Protein AF-0000000084934618 (afdb_homodimer)

InterPro domains:
  IPR001845 HTH ArsR-type DNA-binding domain [PF01022] (35-81)
  IPR001845 HTH ArsR-type DNA-binding domain [PR00778] (30-45)
  IPR001845 HTH ArsR-type DNA-binding domain [PR00778] (62-77)
  IPR001845 HTH ArsR-type DNA-binding domain [PR00778] (77-92)
  IPR001845 HTH ArsR-type DNA-binding domain [PS50987] (18-112)
  IPR001845 HTH ArsR-type DNA-binding domain [SM00418] (28-106)
  IPR011991 ArsR-like helix-turn-helix domain [cd00090] (32-95)
  IPR036388 Winged helix-like DNA-binding domain superfamily [G3DSA:1.10.10.10] (6-116)
  IPR036390 Winged helix DNA-binding domain superfamily [SSF46785] (18-100)
  IPR051011 Metal-responsive transcriptional regulator [PTHR43132] (3-112)

pLDDT: mean 88.51, std 19.75, range [28.39, 98.88]

Radius of gyration: 20.01 Å; Cα contacts (8 Å, |Δi|>4): 308; chains: 2; bounding box: 58×60×57 Å

Foldseek 3Di:
DPPPPVPPPPPPPPVDDDDPVRVVLVVVVVVLCVDPLLLQLLLVQLVHKAFLVVSCVVSVDDSVVSVVSVVVCVVSVQWDWDDDPVTIIIHGPDPVSSVVSVVVVVVVVCVVVVPDDDD/DPPPPVPPPPPVPPPDDDDPVRVVLVVVVVVLCVDPLLLQLLLVQLVHKAFLVVSCVVSVDDSVVSVVSVVVCVVSVQWDWDDDPVTIIIHGPDPVSSVVSVVVVVVVVCVVVVPDDDD

Structure (mmCIF, N/CA/C/O backbone):
data_AF-0000000084934618-model_v1
#
loop_
_entity.id
_entity.type
_entity.pdbx_description
1 polymer 'Transcriptional regulator, ArsR family'
#
loop_
_atom_site.group_PDB
_atom_site.id
_atom_site.type_symbol
_atom_site.label_atom_id
_atom_site.label_alt_id
_atom_site.l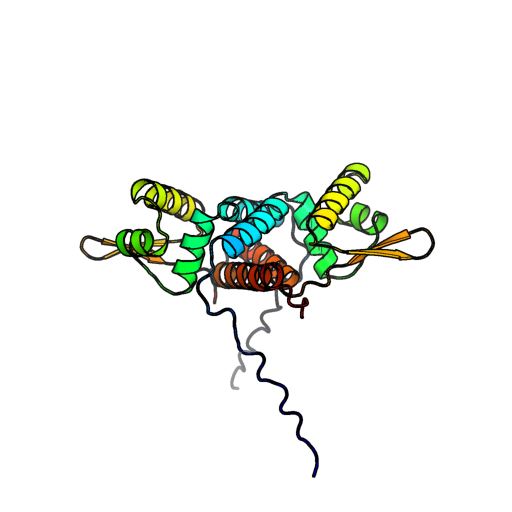abel_comp_id
_atom_site.label_asym_id
_atom_site.label_entity_id
_atom_site.label_seq_id
_atom_site.pdbx_PDB_ins_code
_atom_site.Cartn_x
_atom_site.Cartn_y
_atom_site.Cartn_z
_atom_site.occupancy
_atom_site.B_iso_or_equiv
_atom_site.auth_seq_id
_atom_site.auth_comp_id
_atom_site.auth_asym_id
_atom_site.auth_atom_id
_atom_site.pdbx_PDB_model_num
ATOM 1 N N . MET A 1 1 ? 26.5 27 -30.703 1 28.66 1 MET A N 1
ATOM 2 C CA . MET A 1 1 ? 26.578 25.562 -30.438 1 28.66 1 MET A CA 1
ATOM 3 C C . MET A 1 1 ? 25.734 25.188 -29.234 1 28.66 1 MET A C 1
ATOM 5 O O . MET A 1 1 ? 26.125 25.422 -28.094 1 28.66 1 MET A O 1
ATOM 9 N N . SER A 1 2 ? 24.406 25.391 -29.234 1 36.31 2 SER A N 1
ATOM 10 C CA . SER A 1 2 ? 23.391 25.328 -28.188 1 36.31 2 SER A CA 1
ATOM 11 C C . SER A 1 2 ? 23.266 23.922 -27.594 1 36.31 2 SER A C 1
ATOM 13 O O . SER A 1 2 ? 23.094 22.953 -28.344 1 36.31 2 SER A O 1
ATOM 15 N N . GLU A 1 3 ? 24.047 23.641 -26.578 1 32.81 3 GLU A N 1
ATOM 16 C CA . GLU A 1 3 ? 24.125 22.359 -25.906 1 32.81 3 GLU A CA 1
ATOM 17 C C . GLU A 1 3 ? 22.734 21.891 -25.453 1 32.81 3 GLU A C 1
ATOM 19 O O . GLU A 1 3 ? 22.062 22.578 -24.688 1 32.81 3 GLU A O 1
ATOM 24 N N . ARG A 1 4 ? 21.969 21.375 -26.406 1 29.56 4 ARG A N 1
ATOM 25 C CA . ARG A 1 4 ? 20.734 20.656 -26.125 1 29.56 4 ARG A CA 1
ATOM 26 C C . ARG A 1 4 ? 20.906 19.703 -24.953 1 29.56 4 ARG A C 1
ATOM 28 O O . ARG A 1 4 ? 21.656 18.719 -25.047 1 29.56 4 ARG A O 1
ATOM 35 N N . VAL A 1 5 ? 21.109 20.266 -23.781 1 34.34 5 VAL A N 1
ATOM 36 C CA . VAL A 1 5 ? 21.094 19.375 -22.625 1 34.34 5 VAL A CA 1
ATOM 37 C C . VAL A 1 5 ? 19.984 18.344 -22.766 1 34.34 5 VAL A C 1
ATOM 39 O O . VAL A 1 5 ? 18.812 18.688 -22.891 1 34.34 5 VAL A O 1
ATOM 42 N N . GLU A 1 6 ? 20.188 17.406 -23.656 1 31.58 6 GLU A N 1
ATOM 43 C CA . GLU A 1 6 ? 19.328 16.234 -23.75 1 31.58 6 GLU A CA 1
ATOM 44 C C . GLU A 1 6 ? 18.844 15.797 -22.375 1 31.58 6 GLU A C 1
ATOM 46 O O . GLU A 1 6 ? 19.656 15.578 -21.469 1 31.58 6 GLU A O 1
ATOM 51 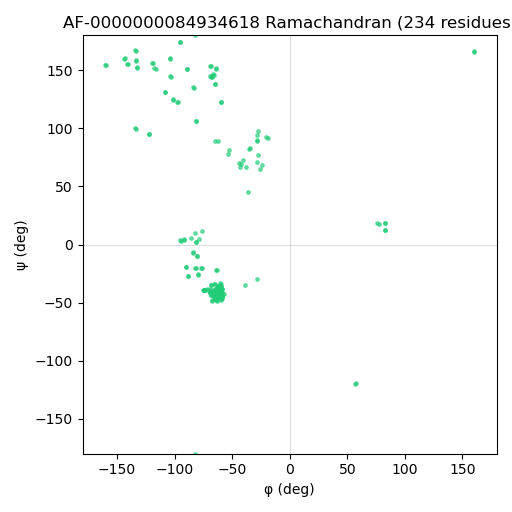N N . ALA A 1 7 ? 17.781 16.438 -21.828 1 30.19 7 ALA A N 1
ATOM 52 C CA . ALA A 1 7 ? 17.109 15.922 -20.641 1 30.19 7 ALA A CA 1
ATOM 53 C C . ALA A 1 7 ? 17.234 14.406 -20.562 1 30.19 7 ALA A C 1
ATOM 55 O O . ALA A 1 7 ? 16.922 13.688 -21.516 1 30.19 7 ALA A O 1
ATOM 56 N N . ALA A 1 8 ? 18.234 13.875 -19.938 1 33.78 8 ALA A N 1
ATOM 57 C CA . ALA A 1 8 ? 18.438 12.453 -19.672 1 33.78 8 ALA A CA 1
ATOM 58 C C . ALA A 1 8 ? 17.109 11.711 -19.578 1 33.78 8 ALA A C 1
ATOM 60 O O . ALA A 1 8 ? 16.172 12.188 -18.938 1 33.78 8 ALA A O 1
ATOM 61 N N . ALA A 1 9 ? 16.641 11.078 -20.562 1 33.56 9 ALA A N 1
ATOM 62 C CA . ALA A 1 9 ? 15.523 10.141 -20.531 1 33.56 9 ALA A CA 1
ATOM 63 C C . ALA A 1 9 ? 15.398 9.484 -19.156 1 33.56 9 ALA A C 1
ATOM 65 O O . ALA A 1 9 ? 16.375 8.922 -18.641 1 33.56 9 ALA A O 1
ATOM 66 N N . ALA A 1 10 ? 14.883 10.117 -18.156 1 37.47 10 ALA A N 1
ATOM 67 C CA . ALA A 1 10 ? 14.633 9.453 -16.875 1 37.47 10 ALA A CA 1
ATOM 68 C C . ALA A 1 10 ? 14.469 7.949 -17.062 1 37.47 10 ALA A C 1
ATOM 70 O O . ALA A 1 10 ? 13.586 7.5 -17.797 1 37.47 10 ALA A O 1
ATOM 71 N N . SER A 1 11 ? 15.406 7.113 -17.406 1 37.44 11 SER A N 1
ATOM 72 C CA . SER A 1 11 ? 15.414 5.66 -17.547 1 37.44 11 SER A CA 1
ATOM 73 C C . SER A 1 11 ? 14.266 5.023 -16.766 1 37.44 11 SER A C 1
ATOM 75 O O . SER A 1 11 ? 14.016 5.367 -15.609 1 37.44 11 SER A O 1
ATOM 77 N N . ARG A 1 12 ? 13.117 4.758 -17.25 1 44.06 12 ARG A N 1
ATOM 78 C CA . ARG A 1 12 ? 11.977 4.062 -16.656 1 44.06 12 ARG A CA 1
ATOM 79 C C . ARG A 1 12 ? 12.445 2.924 -15.758 1 44.06 12 ARG A C 1
ATOM 81 O O . ARG A 1 12 ? 12.711 1.818 -16.234 1 44.06 12 ARG A O 1
ATOM 88 N N . PRO A 1 13 ? 13.398 3.08 -14.914 1 49.5 13 PRO A N 1
ATOM 89 C CA . PRO A 1 13 ? 14.219 2.219 -14.062 1 49.5 13 PRO A CA 1
ATOM 90 C C . PRO A 1 13 ? 13.43 1.07 -13.445 1 49.5 13 PRO A C 1
ATOM 92 O O . PRO A 1 13 ? 14 0.035 -13.094 1 49.5 13 PRO A O 1
ATOM 95 N N . HIS A 1 14 ? 12.117 1.337 -13.102 1 55.75 14 HIS A N 1
ATOM 96 C CA . HIS A 1 14 ? 11.562 0.504 -12.039 1 55.75 14 HIS A CA 1
ATOM 97 C C . HIS A 1 14 ? 11.164 -0.87 -12.57 1 55.75 14 HIS A C 1
ATOM 99 O O . HIS A 1 14 ? 10.344 -1.559 -11.961 1 55.75 14 HIS A O 1
ATOM 105 N N . GLU A 1 15 ? 11.5 -1.016 -13.789 1 61.25 15 GLU A N 1
ATOM 106 C CA . GLU A 1 15 ? 11.023 -2.289 -14.32 1 61.25 15 GLU A CA 1
ATOM 107 C C . GLU A 1 15 ? 11.875 -3.451 -13.82 1 61.25 15 GLU A C 1
ATOM 109 O O . GLU A 1 15 ? 11.625 -4.605 -14.164 1 61.25 15 GLU A O 1
ATOM 114 N N . ARG A 1 16 ? 12.719 -3.096 -12.82 1 74.38 16 ARG A N 1
ATOM 115 C CA . ARG A 1 16 ? 13.57 -4.191 -12.367 1 74.38 16 ARG A CA 1
ATOM 116 C C . ARG A 1 16 ? 12.891 -4.984 -11.25 1 74.38 16 ARG A C 1
ATOM 118 O O . ARG A 1 16 ? 12.055 -4.449 -10.523 1 74.38 16 ARG A O 1
ATOM 125 N N . THR A 1 17 ? 13.273 -6.234 -11.25 1 87.69 17 THR A N 1
ATOM 126 C CA . THR A 1 17 ? 12.828 -7.082 -10.156 1 87.69 17 THR A CA 1
ATOM 127 C C . THR A 1 17 ? 13.305 -6.527 -8.812 1 87.69 17 THR A C 1
ATOM 129 O O . THR A 1 17 ? 14.5 -6.293 -8.625 1 87.69 17 THR A O 1
ATOM 132 N N . PRO A 1 18 ? 12.414 -6.277 -7.98 1 95.12 18 PRO A N 1
ATOM 133 C CA . PRO A 1 18 ? 12.836 -5.738 -6.684 1 95.12 18 PRO A CA 1
ATOM 134 C C . PRO A 1 18 ? 13.68 -6.723 -5.883 1 95.12 18 PRO A C 1
ATOM 136 O O . PRO A 1 18 ? 13.406 -7.926 -5.891 1 95.12 18 PRO A O 1
ATOM 139 N N . GLY A 1 19 ? 14.742 -6.18 -5.266 1 95.56 19 GLY A N 1
ATOM 140 C CA . GLY A 1 19 ? 15.531 -6.977 -4.344 1 95.56 19 GLY A CA 1
ATOM 141 C C . GLY A 1 19 ? 14.93 -7.047 -2.951 1 95.56 19 GLY A C 1
ATOM 142 O O . GLY A 1 19 ? 13.852 -6.492 -2.705 1 95.56 19 GLY A O 1
ATOM 143 N N . ALA A 1 20 ? 15.625 -7.785 -2.037 1 96.5 20 ALA A N 1
ATOM 144 C CA . ALA A 1 20 ? 15.148 -8.008 -0.676 1 96.5 20 ALA A CA 1
ATOM 145 C C . ALA A 1 20 ? 15 -6.688 0.076 1 96.5 20 ALA A C 1
ATOM 147 O O . ALA A 1 20 ? 14.062 -6.512 0.857 1 96.5 20 ALA A O 1
ATOM 148 N N . LEU A 1 21 ? 15.906 -5.832 -0.186 1 97.06 21 LEU A N 1
ATOM 149 C CA . LEU A 1 21 ? 15.883 -4.559 0.521 1 97.06 21 LEU A CA 1
ATOM 150 C C . LEU A 1 21 ? 14.68 -3.723 0.086 1 97.06 21 LEU A C 1
ATOM 152 O O . LEU A 1 21 ? 14.016 -3.105 0.919 1 97.06 21 LEU A O 1
ATOM 156 N N . GLU A 1 22 ? 14.43 -3.697 -1.19 1 97.31 22 GLU A N 1
ATOM 157 C CA . GLU A 1 22 ? 13.289 -2.955 -1.709 1 97.31 22 GLU A CA 1
ATOM 158 C C . GLU A 1 22 ? 11.969 -3.551 -1.217 1 97.31 22 GLU A C 1
ATOM 160 O O . GLU A 1 22 ? 11.055 -2.818 -0.844 1 97.31 22 GLU A O 1
ATOM 165 N N . LEU A 1 23 ? 11.938 -4.832 -1.218 1 98.25 23 LEU A N 1
ATOM 166 C CA . LEU A 1 23 ? 10.734 -5.508 -0.756 1 98.25 23 LEU A CA 1
ATOM 167 C C . LEU A 1 23 ? 10.477 -5.211 0.718 1 98.25 23 LEU A C 1
ATOM 169 O O . LEU A 1 23 ? 9.336 -4.945 1.113 1 98.25 23 LEU A O 1
ATOM 173 N N . SER A 1 24 ? 11.5 -5.273 1.503 1 98.44 24 SER A N 1
ATOM 174 C CA . SER A 1 24 ? 11.367 -4.984 2.928 1 98.44 24 SER A CA 1
ATOM 175 C C . SER A 1 24 ? 10.93 -3.543 3.162 1 98.44 24 SER A C 1
ATOM 177 O O . SER A 1 24 ? 10.055 -3.285 3.988 1 98.44 24 SER A O 1
ATOM 179 N N . ALA A 1 25 ? 11.516 -2.672 2.441 1 98 25 ALA A N 1
ATOM 180 C CA . ALA A 1 25 ? 11.172 -1.261 2.58 1 98 25 ALA A CA 1
ATOM 181 C C . ALA A 1 25 ? 9.711 -1.016 2.193 1 98 25 ALA A C 1
ATOM 183 O O . ALA A 1 25 ? 8.992 -0.298 2.889 1 98 25 ALA A O 1
ATOM 184 N N . ALA A 1 26 ? 9.359 -1.587 1.11 1 98.44 26 ALA A N 1
ATOM 185 C CA . ALA A 1 26 ? 7.977 -1.436 0.662 1 98.44 26 ALA A CA 1
ATOM 186 C C . ALA A 1 26 ? 7.004 -2.047 1.667 1 98.44 26 ALA A C 1
ATOM 188 O O . ALA A 1 26 ? 5.98 -1.441 1.996 1 98.44 26 ALA A O 1
ATOM 189 N N . ALA A 1 27 ? 7.332 -3.178 2.164 1 98.81 27 ALA A N 1
ATOM 190 C CA . ALA A 1 27 ? 6.473 -3.854 3.131 1 98.81 27 ALA A CA 1
ATOM 191 C C . ALA A 1 27 ? 6.316 -3.025 4.402 1 98.81 27 ALA A C 1
ATOM 193 O O . ALA A 1 27 ? 5.246 -3.006 5.012 1 98.81 27 ALA A O 1
ATOM 194 N N . GLU A 1 28 ? 7.324 -2.41 4.766 1 98.56 28 GLU A N 1
ATOM 195 C CA . GLU A 1 28 ? 7.273 -1.562 5.953 1 98.56 28 GLU A CA 1
ATOM 196 C C . GLU A 1 28 ? 6.281 -0.416 5.77 1 98.56 28 GLU A C 1
ATOM 198 O O . GLU A 1 28 ? 5.512 -0.104 6.68 1 98.56 28 GLU A O 1
ATOM 203 N N . VAL A 1 29 ? 6.32 0.173 4.633 1 98.5 29 VAL A N 1
ATOM 204 C CA . VAL A 1 29 ? 5.383 1.249 4.328 1 98.5 29 VAL A CA 1
ATOM 205 C C . VAL A 1 29 ? 3.949 0.725 4.41 1 98.5 29 VAL A C 1
ATOM 207 O O . VAL A 1 29 ? 3.074 1.377 4.984 1 98.5 29 VAL A O 1
ATOM 210 N N . PHE A 1 30 ? 3.748 -0.442 3.842 1 98.88 30 PHE A N 1
ATOM 211 C CA . PHE A 1 30 ? 2.426 -1.055 3.9 1 98.88 30 PHE A CA 1
ATOM 212 C C . PHE A 1 30 ? 2.006 -1.299 5.344 1 98.88 30 PHE A C 1
ATOM 214 O O . PHE A 1 30 ? 0.851 -1.066 5.711 1 98.88 30 PHE A O 1
ATOM 221 N N . GLY A 1 31 ? 2.924 -1.701 6.125 1 98.81 31 GLY A N 1
ATOM 222 C CA . GLY A 1 31 ? 2.646 -1.895 7.539 1 98.81 31 GLY A CA 1
ATOM 223 C C . GLY A 1 31 ? 2.221 -0.62 8.242 1 98.81 31 GLY A C 1
ATOM 224 O O . GLY A 1 31 ? 1.272 -0.627 9.031 1 98.81 31 GLY A O 1
ATOM 225 N N . LEU A 1 32 ? 2.854 0.411 7.957 1 98.56 32 LEU A N 1
ATOM 226 C CA . LEU A 1 32 ? 2.539 1.699 8.562 1 98.56 32 LEU A CA 1
ATOM 227 C C . LEU A 1 32 ? 1.151 2.174 8.148 1 98.56 32 LEU A C 1
ATOM 229 O O . LEU A 1 32 ? 0.418 2.752 8.953 1 98.56 32 LEU A O 1
ATOM 233 N N . LEU A 1 33 ? 0.79 1.844 6.93 1 98.62 33 LEU A N 1
ATOM 234 C CA . LEU A 1 33 ? -0.458 2.363 6.383 1 98.62 33 LEU A CA 1
ATOM 235 C C . LEU A 1 33 ? -1.611 1.402 6.648 1 98.62 33 LEU A C 1
ATOM 237 O O . LEU A 1 33 ? -2.748 1.664 6.25 1 98.62 33 LEU A O 1
ATOM 241 N N . SER A 1 34 ? -1.315 0.324 7.395 1 98.88 34 SER A N 1
ATOM 242 C CA . SER A 1 34 ? -2.354 -0.661 7.684 1 98.88 34 SER A CA 1
ATOM 243 C C . SER A 1 34 ? -3.23 -0.214 8.852 1 98.88 34 SER A C 1
ATOM 245 O O . SER A 1 34 ? -4.168 -0.915 9.234 1 98.88 34 SER A O 1
ATOM 247 N N . ASP A 1 35 ? -3.027 0.891 9.398 1 98.56 35 ASP A N 1
ATOM 248 C CA . ASP A 1 35 ? -3.881 1.534 10.391 1 98.56 35 ASP A CA 1
ATOM 249 C C . ASP A 1 35 ? -4.812 2.553 9.742 1 98.56 35 ASP A C 1
ATOM 251 O O . ASP A 1 35 ? -4.352 3.508 9.109 1 98.56 35 ASP A O 1
ATOM 255 N N . PRO A 1 36 ? -6.141 2.357 9.938 1 98.06 36 PRO A N 1
ATOM 256 C CA . PRO A 1 36 ? -7.07 3.227 9.211 1 98.06 36 PRO A CA 1
ATOM 257 C C . PRO A 1 36 ? -6.914 4.699 9.586 1 98.06 36 PRO A C 1
ATOM 259 O O . PRO A 1 36 ? -7.074 5.574 8.734 1 98.06 36 PRO A O 1
ATOM 262 N N . THR A 1 37 ? -6.641 4.977 10.773 1 97.56 37 THR A N 1
ATOM 263 C CA . THR A 1 37 ? -6.477 6.363 11.195 1 97.56 37 THR A CA 1
ATOM 264 C C . THR A 1 37 ? -5.234 6.977 10.555 1 97.56 37 THR A C 1
ATOM 266 O O . THR A 1 37 ? -5.289 8.07 10 1 97.56 37 THR A O 1
ATOM 269 N N . ARG A 1 38 ? -4.176 6.277 10.641 1 98.25 38 ARG A N 1
ATOM 270 C CA . ARG A 1 38 ? -2.928 6.738 10.039 1 98.25 38 ARG A CA 1
ATOM 271 C C . ARG A 1 38 ? -3.068 6.879 8.531 1 98.25 38 ARG A C 1
ATOM 273 O O . ARG A 1 38 ? -2.555 7.832 7.938 1 98.25 38 ARG A O 1
ATOM 280 N N . LEU A 1 39 ? -3.754 5.949 7.965 1 98.38 39 LEU A N 1
ATOM 281 C CA . LEU A 1 39 ? -4.023 6.027 6.535 1 98.38 39 LEU A CA 1
ATOM 282 C C . LEU A 1 39 ? -4.852 7.262 6.203 1 98.38 39 LEU A C 1
ATOM 284 O O . LEU A 1 39 ? -4.609 7.926 5.191 1 98.38 39 LEU A O 1
ATOM 288 N N . HIS A 1 40 ? -5.789 7.559 6.992 1 98.31 40 HIS A N 1
ATOM 289 C CA . HIS A 1 40 ? -6.617 8.742 6.785 1 98.31 40 HIS A CA 1
ATOM 290 C C . HIS A 1 40 ? -5.777 10.016 6.816 1 98.31 40 HIS A C 1
ATOM 292 O O . HIS A 1 40 ? -5.953 10.898 5.977 1 98.31 40 HIS A O 1
ATOM 298 N N . LEU A 1 41 ? -4.926 10.094 7.742 1 98.31 41 LEU A N 1
ATOM 299 C CA . LEU A 1 41 ? -4.047 11.25 7.848 1 98.31 41 LEU A CA 1
ATOM 300 C C . LEU A 1 41 ? -3.199 11.406 6.59 1 98.31 41 LEU A C 1
ATOM 302 O O . LEU A 1 41 ? -3.055 12.516 6.066 1 98.31 41 LEU A O 1
ATOM 306 N N . VAL A 1 42 ? -2.68 10.297 6.152 1 98.31 42 VAL A N 1
ATOM 307 C CA . VAL A 1 42 ? -1.851 10.328 4.953 1 98.31 42 VAL A CA 1
ATOM 308 C C . VAL A 1 42 ? -2.697 10.734 3.748 1 98.31 42 VAL A C 1
ATOM 310 O O . VAL A 1 42 ? -2.252 11.516 2.906 1 98.31 42 VAL A O 1
ATOM 313 N N . TRP A 1 43 ? -3.887 10.266 3.646 1 98.12 43 TRP A N 1
ATOM 314 C CA . TRP A 1 43 ? -4.809 10.648 2.582 1 98.12 43 TRP A CA 1
ATOM 315 C C . TRP A 1 43 ? -5.066 12.148 2.598 1 98.12 43 TRP A C 1
ATOM 317 O O . TRP A 1 43 ? -5.035 12.797 1.551 1 98.12 43 TRP A O 1
ATOM 327 N N . LEU A 1 44 ? -5.312 12.656 3.725 1 97.56 44 LEU A N 1
ATOM 328 C CA . LEU A 1 44 ? -5.559 14.086 3.848 1 97.56 44 LEU A CA 1
ATOM 329 C C . LEU A 1 44 ? -4.359 14.891 3.352 1 97.56 44 LEU A C 1
ATOM 331 O O . LEU A 1 44 ? -4.523 15.906 2.674 1 97.56 44 LEU A O 1
ATOM 335 N N . LEU A 1 45 ? -3.24 14.383 3.596 1 97.31 45 LEU A N 1
ATOM 336 C CA . LEU A 1 45 ? -2.021 15.102 3.236 1 97.31 45 LEU A CA 1
ATOM 337 C C . LEU A 1 45 ? -1.748 14.992 1.739 1 97.31 45 LEU A C 1
ATOM 339 O O . LEU A 1 45 ? -0.942 15.742 1.193 1 97.31 45 LEU A O 1
ATOM 343 N N . THR A 1 46 ? -2.326 13.992 1.058 1 95.62 46 THR A N 1
ATOM 344 C CA . THR A 1 46 ? -2.248 13.953 -0.398 1 95.62 46 THR A CA 1
ATOM 345 C C . THR A 1 46 ? -2.959 15.156 -1.01 1 95.62 46 THR A C 1
ATOM 347 O O . THR A 1 46 ? -2.68 15.531 -2.148 1 95.62 46 THR A O 1
ATOM 350 N N . ARG A 1 47 ? -3.814 15.711 -0.286 1 94.12 47 ARG A N 1
ATOM 351 C CA . ARG A 1 47 ? -4.625 16.812 -0.801 1 94.12 47 ARG A CA 1
ATOM 352 C C . ARG A 1 47 ? -3.951 18.156 -0.549 1 94.12 47 ARG A C 1
ATOM 354 O O . ARG A 1 47 ? -4.312 19.156 -1.163 1 94.12 47 ARG A O 1
ATOM 361 N N . GLY A 1 48 ? -3.059 18.172 0.36 1 95.31 48 GLY A N 1
ATOM 362 C CA . GLY A 1 48 ? -2.344 19.391 0.698 1 95.31 48 GLY A CA 1
ATOM 363 C C . GLY A 1 48 ? -1.695 19.344 2.068 1 95.31 48 GLY A C 1
ATOM 364 O O . GLY A 1 48 ? -1.992 18.453 2.871 1 95.31 48 GLY A O 1
ATOM 365 N N . GLU A 1 49 ? -0.796 20.281 2.318 1 97.56 49 GLU A N 1
ATOM 366 C CA . GLU A 1 49 ? -0.159 20.375 3.629 1 97.56 49 GLU A CA 1
ATOM 367 C C . GLU A 1 49 ? -1.155 20.812 4.699 1 97.56 49 GLU A C 1
ATOM 369 O O . GLU A 1 49 ? -2.146 21.469 4.398 1 97.56 49 GLU A O 1
ATOM 374 N N . ALA A 1 50 ? -0.945 20.469 5.938 1 98.19 50 ALA A N 1
ATOM 375 C CA . ALA A 1 50 ? -1.865 20.781 7.027 1 98.19 50 ALA A CA 1
ATOM 376 C C . ALA A 1 50 ? -1.161 20.703 8.375 1 98.19 50 ALA A C 1
ATOM 378 O O . ALA A 1 50 ? -0.176 19.969 8.531 1 98.19 50 ALA A O 1
ATOM 379 N N . ASP A 1 51 ? -1.714 21.453 9.328 1 97.94 51 ASP A N 1
ATOM 380 C CA . ASP A 1 51 ? -1.175 21.359 10.68 1 97.94 51 ASP A CA 1
ATOM 381 C C . ASP A 1 51 ? -1.972 20.359 11.523 1 97.94 51 ASP A C 1
ATOM 383 O O . ASP A 1 51 ? -2.98 19.812 11.062 1 97.94 51 ASP A O 1
ATOM 387 N N . VAL A 1 52 ? -1.479 20.125 12.719 1 97.38 52 VAL A N 1
ATOM 388 C CA . VAL A 1 52 ? -2.045 19.094 13.594 1 97.38 52 VAL A CA 1
ATOM 389 C C . VAL A 1 52 ? -3.516 19.406 13.867 1 97.38 52 VAL A C 1
ATOM 391 O O . VAL A 1 52 ? -4.355 18.5 13.875 1 97.38 52 VAL A O 1
ATOM 394 N N . SER A 1 53 ? -3.826 20.672 14.055 1 97.12 53 SER A N 1
ATOM 395 C CA . SER A 1 53 ? -5.195 21.062 14.367 1 97.12 53 SER A CA 1
ATOM 396 C C . SER A 1 53 ? -6.137 20.766 13.203 1 97.12 53 SER A C 1
ATOM 398 O O . SER A 1 53 ? -7.211 20.188 13.406 1 97.12 53 SER A O 1
ATOM 400 N N . ALA A 1 54 ? -5.742 21.125 12.047 1 97.75 54 ALA A N 1
ATOM 401 C CA . ALA A 1 54 ? -6.535 20.844 10.852 1 97.75 54 ALA A CA 1
ATOM 402 C C . ALA A 1 54 ? -6.711 19.344 10.641 1 97.75 54 ALA A C 1
ATOM 404 O O . ALA A 1 54 ? -7.801 18.891 10.297 1 97.75 54 ALA A O 1
ATOM 405 N N . LEU A 1 55 ? -5.68 18.609 10.867 1 98.06 55 LEU A N 1
ATOM 406 C CA . LEU A 1 55 ? -5.719 17.156 10.68 1 98.06 55 LEU A CA 1
ATOM 407 C C . LEU A 1 55 ? -6.605 16.5 11.734 1 98.06 55 LEU A C 1
ATOM 409 O O . LEU A 1 55 ? -7.352 15.57 11.422 1 98.06 55 LEU A O 1
ATOM 413 N N . THR A 1 56 ? -6.5 16.969 12.93 1 97.75 56 THR A N 1
ATOM 414 C CA . THR A 1 56 ? -7.336 16.453 14.016 1 97.75 56 THR A CA 1
ATOM 415 C C . THR A 1 56 ? -8.812 16.672 13.695 1 97.75 56 THR A C 1
ATOM 417 O O . THR A 1 56 ? -9.617 15.742 13.844 1 97.75 56 THR A O 1
ATOM 420 N N . GLU A 1 57 ? -9.172 17.781 13.195 1 97 57 GLU A N 1
ATOM 421 C CA . GLU A 1 57 ? -10.555 18.109 12.859 1 97 57 GLU A CA 1
ATOM 422 C C . GLU A 1 57 ? -11.062 17.25 11.703 1 97 57 GLU A C 1
ATOM 424 O O . GLU A 1 57 ? -12.172 16.734 11.758 1 97 57 GLU A O 1
ATOM 429 N N . ALA A 1 58 ? -10.25 17.094 10.75 1 96.06 58 ALA A N 1
ATOM 430 C CA . ALA A 1 58 ? -10.656 16.391 9.539 1 96.06 58 ALA A CA 1
ATOM 431 C C . ALA A 1 58 ? -10.727 14.883 9.781 1 96.06 58 ALA A C 1
ATOM 433 O O . ALA A 1 58 ? -11.578 14.195 9.203 1 96.06 58 ALA A O 1
ATOM 434 N N . CYS A 1 59 ? -9.828 14.312 10.516 1 94.56 59 CYS A N 1
ATOM 435 C CA . CYS A 1 59 ? -9.719 12.875 10.727 1 94.56 59 CYS A CA 1
ATOM 436 C C . CYS A 1 59 ? -10.719 12.398 11.773 1 94.56 59 CYS A C 1
ATOM 438 O O . CYS A 1 59 ? -11.078 11.219 11.805 1 94.56 59 CYS A O 1
ATOM 440 N N . GLY A 1 60 ? -11.133 13.188 12.664 1 93.75 60 GLY A N 1
ATOM 441 C CA . GLY A 1 60 ? -12.086 12.852 13.703 1 93.75 60 GLY A CA 1
ATOM 442 C C . GLY A 1 60 ? -11.469 12.055 14.844 1 93.75 60 GLY A C 1
ATOM 443 O O . GLY A 1 60 ? -12.172 11.336 15.555 1 93.75 60 GLY A O 1
ATOM 444 N N . ALA A 1 61 ? -10.219 12.055 14.969 1 95.5 61 ALA A N 1
ATOM 445 C CA . ALA A 1 61 ? -9.492 11.398 16.062 1 95.5 61 ALA A CA 1
ATOM 446 C C . ALA A 1 61 ? -8.992 12.422 17.078 1 95.5 61 ALA A C 1
ATOM 448 O O . ALA A 1 61 ? -8.906 13.609 16.781 1 95.5 61 ALA A O 1
ATOM 449 N N . ALA A 1 62 ? -8.695 11.906 18.281 1 97.38 62 ALA A N 1
ATOM 450 C CA . ALA A 1 62 ? -8.18 12.781 19.328 1 97.38 62 ALA A CA 1
ATOM 451 C C . ALA A 1 62 ? -6.793 13.312 18.969 1 97.38 62 ALA A C 1
ATOM 453 O O . ALA A 1 62 ? -5.977 12.586 18.406 1 97.38 62 ALA A O 1
ATOM 454 N N . ARG A 1 63 ? -6.52 14.508 19.391 1 97.38 63 ARG A N 1
ATOM 455 C CA . ARG A 1 63 ? -5.277 15.195 19.047 1 97.38 63 ARG A CA 1
ATOM 456 C C . ARG A 1 63 ? -4.066 14.391 19.516 1 97.38 63 ARG A C 1
ATOM 458 O O . ARG A 1 63 ? -3.082 14.258 18.797 1 97.38 63 ARG A O 1
ATOM 465 N N . PRO A 1 64 ? -4.066 13.797 20.734 1 97.88 64 PRO A N 1
ATOM 466 C CA . PRO A 1 64 ? -2.883 13.031 21.125 1 97.88 64 PRO A CA 1
ATOM 467 C C . PRO A 1 64 ? -2.615 11.844 20.203 1 97.88 64 PRO A C 1
ATOM 469 O O . PRO A 1 64 ? -1.458 11.547 19.891 1 97.88 64 PRO A O 1
ATOM 472 N N . ALA A 1 65 ? -3.666 11.18 19.766 1 97.88 65 ALA A N 1
ATOM 473 C CA . ALA A 1 65 ? -3.514 10.062 18.828 1 97.88 65 ALA A CA 1
ATOM 474 C C . ALA A 1 65 ? -2.977 10.539 17.484 1 97.88 65 ALA A C 1
ATOM 476 O O . ALA A 1 65 ? -2.074 9.922 16.922 1 97.88 65 ALA A O 1
ATOM 477 N N . VAL A 1 66 ? -3.545 11.625 17.031 1 98.25 66 VAL A N 1
ATOM 478 C CA . VAL A 1 66 ? -3.109 12.211 15.766 1 98.25 66 VAL A CA 1
ATOM 479 C C . VAL A 1 66 ? -1.626 12.562 15.836 1 98.25 66 VAL A C 1
ATOM 481 O O . VAL A 1 66 ? -0.856 12.25 14.93 1 98.25 66 VAL A O 1
ATOM 484 N N . SER A 1 67 ? -1.24 13.148 16.922 1 97.88 67 SER A N 1
ATOM 485 C CA . SER A 1 67 ? 0.152 13.539 17.094 1 97.88 67 SER A CA 1
ATOM 486 C C . SER A 1 67 ? 1.075 12.328 17.109 1 97.88 67 SER A C 1
ATOM 488 O O . SER A 1 67 ? 2.156 12.359 16.516 1 97.88 67 SER A O 1
ATOM 490 N N . GLN A 1 68 ? 0.626 11.352 17.734 1 98.12 68 GLN A N 1
ATOM 491 C CA . GLN A 1 68 ? 1.412 10.125 17.797 1 98.12 68 GLN A CA 1
ATOM 492 C C . GLN A 1 68 ? 1.563 9.492 16.406 1 98.12 68 GLN A C 1
ATOM 494 O O . GLN A 1 68 ? 2.654 9.055 16.047 1 98.12 68 GLN A O 1
ATOM 499 N N . HIS A 1 69 ? 0.477 9.398 15.672 1 98.44 69 HIS A N 1
ATOM 500 C CA . HIS A 1 69 ? 0.525 8.875 14.312 1 98.44 69 HIS A CA 1
ATOM 501 C C . HIS A 1 69 ? 1.455 9.703 13.438 1 98.44 69 HIS A C 1
ATOM 503 O O . HIS A 1 69 ? 2.248 9.148 12.672 1 98.44 69 HIS A O 1
ATOM 509 N N . LEU A 1 70 ? 1.363 11.008 13.562 1 98.44 70 LEU A N 1
ATOM 510 C CA . LEU A 1 70 ? 2.207 11.891 12.766 1 98.44 70 LEU A CA 1
ATOM 511 C C . LEU A 1 70 ? 3.678 11.711 13.125 1 98.44 70 LEU A C 1
ATOM 513 O O . LEU A 1 70 ? 4.547 11.766 12.25 1 98.44 70 LEU A O 1
ATOM 517 N N . ALA A 1 71 ? 3.939 11.516 14.367 1 98.25 71 ALA A N 1
ATOM 518 C CA . ALA A 1 71 ? 5.309 11.258 14.797 1 98.25 71 ALA A CA 1
ATOM 519 C C . ALA A 1 71 ? 5.852 9.977 14.172 1 98.25 71 ALA A C 1
ATOM 521 O O . ALA A 1 71 ? 6.988 9.945 13.703 1 98.25 71 ALA A O 1
ATOM 522 N N . LYS A 1 72 ? 5.082 8.953 14.148 1 98.25 72 LYS A N 1
ATOM 523 C CA . LYS A 1 72 ? 5.469 7.684 13.539 1 98.25 72 LYS A CA 1
ATOM 524 C C . LYS A 1 72 ? 5.707 7.844 12.039 1 98.25 72 LYS A C 1
ATOM 526 O O . LYS A 1 72 ? 6.68 7.316 11.5 1 98.25 72 LYS A O 1
ATOM 531 N N . LEU A 1 73 ? 4.82 8.555 11.375 1 98.31 73 LEU A N 1
ATOM 532 C CA . LEU A 1 73 ? 4.934 8.789 9.938 1 98.31 73 LEU A CA 1
ATOM 533 C C . LEU A 1 73 ? 6.188 9.602 9.617 1 98.31 73 LEU A C 1
ATOM 535 O O . LEU A 1 73 ? 6.871 9.32 8.625 1 98.31 73 LEU A O 1
ATOM 539 N N . ARG A 1 74 ? 6.445 10.57 10.461 1 97.81 74 ARG A N 1
ATOM 540 C CA . ARG A 1 74 ? 7.641 11.391 10.273 1 97.81 74 ARG A CA 1
ATOM 541 C C . ARG A 1 74 ? 8.906 10.555 10.469 1 97.81 74 ARG A C 1
ATOM 543 O O . ARG A 1 74 ? 9.844 10.664 9.672 1 97.81 74 ARG A O 1
ATOM 550 N N . LEU A 1 75 ? 8.922 9.773 11.5 1 97.31 75 LEU A N 1
ATOM 551 C CA . LEU A 1 75 ? 10.07 8.922 11.797 1 97.31 75 LEU A CA 1
ATOM 552 C C . LEU A 1 75 ? 10.344 7.953 10.648 1 97.31 75 LEU A C 1
ATOM 554 O O . LEU A 1 75 ? 11.5 7.68 10.32 1 97.31 75 LEU A O 1
ATOM 558 N N . ALA A 1 76 ? 9.281 7.531 10.008 1 97.12 76 ALA A N 1
ATOM 559 C CA . ALA A 1 76 ? 9.391 6.578 8.914 1 97.12 76 ALA A CA 1
ATOM 560 C C . ALA A 1 76 ? 9.711 7.285 7.598 1 97.12 76 ALA A C 1
ATOM 562 O O . ALA A 1 76 ? 9.891 6.633 6.562 1 97.12 76 ALA A O 1
ATOM 563 N N . GLY A 1 77 ? 9.703 8.57 7.578 1 95.62 77 GLY A N 1
ATOM 564 C CA . GLY A 1 77 ? 10.055 9.344 6.398 1 95.62 77 GLY A CA 1
ATOM 565 C C . GLY A 1 77 ? 8.906 9.492 5.418 1 95.62 77 GLY A C 1
ATOM 566 O O . GLY A 1 77 ? 9.117 9.812 4.246 1 95.62 77 GLY A O 1
ATOM 567 N N . LEU A 1 78 ? 7.703 9.281 5.824 1 97.38 78 LEU A N 1
ATOM 568 C CA . LEU A 1 78 ? 6.555 9.344 4.926 1 97.38 78 LEU A CA 1
ATOM 569 C C . LEU A 1 78 ? 6.004 10.758 4.844 1 97.38 78 LEU A C 1
ATOM 571 O O . LEU A 1 78 ? 5.383 11.133 3.844 1 97.38 78 LEU A O 1
ATOM 575 N N . VAL A 1 79 ? 6.199 11.555 5.891 1 97.75 79 VAL A N 1
ATOM 576 C CA . VAL A 1 79 ? 5.801 12.953 5.879 1 97.75 79 VAL A CA 1
ATOM 577 C C . VAL A 1 79 ? 6.938 13.82 6.422 1 97.75 79 VAL A C 1
ATOM 579 O O . VAL A 1 79 ? 7.855 13.312 7.07 1 97.75 79 VAL A O 1
ATOM 582 N N . GLN A 1 80 ? 6.895 15.008 6.078 1 97.25 80 GLN A N 1
ATOM 583 C CA . GLN A 1 80 ? 7.809 16.016 6.609 1 97.25 80 GLN A CA 1
ATOM 584 C C . GLN A 1 80 ? 7.051 17.109 7.352 1 97.25 80 GLN A C 1
ATOM 586 O O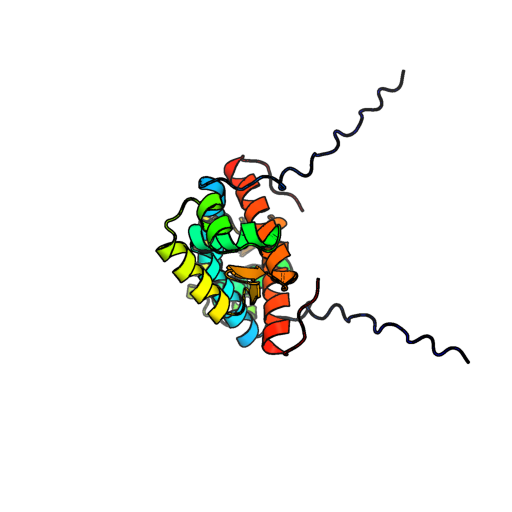 . GLN A 1 80 ? 5.844 17.281 7.148 1 97.25 80 GLN A O 1
ATOM 591 N N . SER A 1 81 ? 7.781 17.703 8.211 1 97.69 81 SER A N 1
ATOM 592 C CA . SER A 1 81 ? 7.164 18.828 8.922 1 97.69 81 SER A CA 1
ATOM 593 C C . SER A 1 81 ? 8.078 20.047 8.938 1 97.69 81 SER A C 1
ATOM 595 O O . SER A 1 81 ? 9.297 19.922 8.805 1 97.69 81 SER A O 1
ATOM 597 N N . ARG A 1 82 ? 7.461 21.156 9.008 1 97.31 82 ARG A N 1
ATOM 598 C CA . ARG A 1 82 ? 8.164 22.438 9.18 1 97.31 82 ARG A CA 1
ATOM 599 C C . ARG A 1 82 ? 7.402 23.344 10.133 1 97.31 82 ARG A C 1
ATOM 601 O O . ARG A 1 82 ? 6.18 23.25 10.25 1 97.31 82 ARG A O 1
ATOM 608 N N . LYS A 1 83 ? 8.156 24.219 10.703 1 96.56 83 LYS A N 1
ATOM 609 C CA . LYS A 1 83 ? 7.543 25.219 11.562 1 96.56 83 LYS A CA 1
ATOM 610 C C . LYS A 1 83 ? 7.016 26.391 10.75 1 96.56 83 LYS A C 1
ATOM 612 O O . LYS A 1 83 ? 7.684 26.875 9.828 1 96.56 83 LYS A O 1
ATOM 617 N N . ASP A 1 84 ? 5.84 26.781 11.102 1 94.88 84 ASP A N 1
ATOM 618 C CA . ASP A 1 84 ? 5.203 27.984 10.555 1 94.88 84 ASP A CA 1
ATOM 619 C C . ASP A 1 84 ? 4.57 28.812 11.664 1 94.88 84 ASP A C 1
ATOM 621 O O . ASP A 1 84 ? 3.41 28.594 12.023 1 94.88 84 ASP A O 1
ATOM 625 N N . GLY A 1 85 ? 5.375 29.875 12.008 1 95.88 85 GLY A N 1
ATOM 626 C CA . GLY A 1 85 ? 4.926 30.594 13.195 1 95.88 85 GLY A CA 1
ATOM 627 C C . GLY A 1 85 ? 4.797 29.703 14.414 1 95.88 85 GLY A C 1
ATOM 628 O O . GLY A 1 85 ? 5.762 29.047 14.82 1 95.88 85 GLY A O 1
ATOM 629 N N . ARG A 1 86 ? 3.549 29.625 14.977 1 94.81 86 ARG A N 1
ATOM 630 C CA . ARG A 1 86 ? 3.297 28.844 16.172 1 94.81 86 ARG A CA 1
ATOM 631 C C . ARG A 1 86 ? 2.807 27.438 15.82 1 94.81 86 ARG A C 1
ATOM 633 O O . ARG A 1 86 ? 2.51 26.641 16.703 1 94.81 86 ARG A O 1
ATOM 640 N N . ARG A 1 87 ? 2.758 27.141 14.539 1 95.56 87 ARG A N 1
ATOM 641 C CA . ARG A 1 87 ? 2.205 25.859 14.117 1 95.56 87 ARG A CA 1
ATOM 642 C C . ARG A 1 87 ? 3.268 25 13.445 1 95.56 87 ARG A C 1
ATOM 644 O O . ARG A 1 87 ? 4.281 25.516 12.969 1 95.56 87 ARG A O 1
ATOM 651 N N . VAL A 1 88 ? 3.01 23.703 13.617 1 97.06 88 VAL A N 1
ATOM 652 C CA . VAL A 1 88 ? 3.787 22.75 12.836 1 97.06 88 VAL A CA 1
ATOM 653 C C . VAL A 1 88 ? 2.957 22.25 11.648 1 97.06 88 VAL A C 1
ATOM 655 O O . VAL A 1 88 ? 1.836 21.781 11.828 1 97.06 88 VAL A O 1
ATOM 658 N N . VAL A 1 89 ? 3.578 22.422 10.406 1 98.31 89 VAL A N 1
ATOM 659 C CA . VAL A 1 89 ? 2.857 22.078 9.188 1 98.31 89 VAL A CA 1
ATOM 660 C C .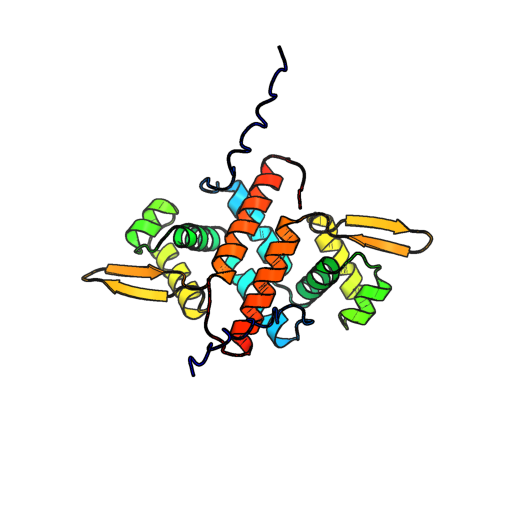 VAL A 1 89 ? 3.459 20.812 8.578 1 98.31 89 VAL A C 1
ATOM 662 O O . VAL A 1 89 ? 4.68 20.703 8.438 1 98.31 89 VAL A O 1
ATOM 665 N N . TYR A 1 90 ? 2.566 19.906 8.258 1 98.38 90 TYR A N 1
ATOM 666 C CA . TYR A 1 90 ? 2.984 18.641 7.672 1 98.38 90 TYR A CA 1
ATOM 667 C C . TYR A 1 90 ? 2.723 18.609 6.172 1 98.38 90 TYR A C 1
ATOM 669 O O . TYR A 1 90 ? 1.725 19.156 5.699 1 98.38 90 TYR A O 1
ATOM 677 N N . ALA A 1 91 ? 3.656 17.938 5.441 1 97.38 91 ALA A N 1
ATOM 678 C CA . ALA A 1 91 ? 3.553 17.781 3.992 1 97.38 91 ALA A CA 1
ATOM 679 C C . ALA A 1 91 ? 4.055 16.406 3.545 1 97.38 91 ALA A C 1
ATOM 681 O O . ALA A 1 91 ? 4.746 15.719 4.301 1 97.38 91 ALA A O 1
ATOM 682 N N . MET A 1 92 ? 3.617 16.047 2.355 1 94.94 92 MET A N 1
ATOM 683 C CA . MET A 1 92 ? 4.039 14.797 1.732 1 94.94 92 MET A CA 1
ATOM 684 C C . MET A 1 92 ? 4.695 15.062 0.38 1 94.94 92 MET A C 1
ATOM 686 O O . MET A 1 92 ? 4.016 15.102 -0.646 1 94.94 92 MET A O 1
ATOM 690 N N . PRO A 1 93 ? 6.012 15.141 0.408 1 87 93 PRO A N 1
ATOM 691 C CA . PRO A 1 93 ? 6.703 15.43 -0.849 1 87 93 PRO A CA 1
ATOM 692 C C . PRO A 1 93 ? 6.867 14.195 -1.733 1 87 93 PRO A C 1
ATOM 694 O O . PRO A 1 93 ? 7.223 14.32 -2.908 1 87 93 PRO A O 1
ATOM 697 N N . ASP A 1 94 ? 6.621 13.109 -1.329 1 92.56 94 ASP A N 1
ATOM 698 C CA . ASP A 1 94 ? 6.809 11.836 -2.02 1 92.56 94 ASP A CA 1
ATOM 699 C C . ASP A 1 94 ? 5.652 11.562 -2.979 1 92.56 94 ASP A C 1
ATOM 701 O O . ASP A 1 94 ? 4.57 11.148 -2.553 1 92.56 94 ASP A O 1
ATOM 705 N N . GLY A 1 95 ? 5.941 11.719 -4.301 1 94.88 95 GLY A N 1
ATOM 706 C CA . GLY A 1 95 ? 4.902 11.508 -5.297 1 94.88 95 GLY A CA 1
ATOM 707 C C . GLY A 1 95 ? 4.469 10.055 -5.41 1 94.88 95 GLY A C 1
ATOM 708 O O . GLY A 1 95 ? 3.307 9.766 -5.699 1 94.88 95 GLY A O 1
ATOM 709 N N . HIS A 1 96 ? 5.398 9.18 -5.227 1 96.19 96 HIS A N 1
ATOM 710 C CA . HIS A 1 96 ? 5.055 7.766 -5.258 1 96.19 96 HIS A CA 1
ATOM 711 C C . HIS A 1 96 ? 4.07 7.41 -4.148 1 96.19 96 HIS A C 1
ATOM 713 O O . HIS A 1 96 ? 3.104 6.68 -4.379 1 96.19 96 HIS A O 1
ATOM 719 N N . LEU A 1 97 ? 4.285 7.953 -2.992 1 97.19 97 LEU A N 1
ATOM 720 C CA . LEU A 1 97 ? 3.398 7.703 -1.86 1 97.19 97 LEU A CA 1
ATOM 721 C C . LEU A 1 97 ? 2.012 8.281 -2.119 1 97.19 97 LEU A C 1
ATOM 723 O O . LEU A 1 97 ? 1.001 7.645 -1.814 1 97.19 97 LEU A O 1
ATOM 727 N N . LYS A 1 98 ? 2 9.414 -2.689 1 96.44 98 LYS A N 1
ATOM 728 C CA . LYS A 1 98 ? 0.722 10.039 -3.016 1 96.44 98 LYS A CA 1
ATOM 729 C C . LYS A 1 98 ? -0.09 9.164 -3.965 1 96.44 98 LYS A C 1
ATOM 731 O O . LYS A 1 98 ? -1.258 8.867 -3.701 1 96.44 98 LYS A O 1
ATOM 736 N N . ARG A 1 99 ? 0.545 8.727 -4.926 1 96.25 99 ARG A N 1
ATOM 737 C CA . ARG A 1 99 ? -0.144 7.926 -5.926 1 96.25 99 ARG A CA 1
ATOM 738 C C . ARG A 1 99 ? -0.556 6.574 -5.355 1 96.25 99 ARG A C 1
ATOM 740 O O . ARG A 1 99 ? -1.643 6.07 -5.652 1 96.25 99 ARG A O 1
ATOM 747 N N . LEU A 1 100 ? 0.304 6.051 -4.57 1 97.19 100 LEU A N 1
ATOM 748 C CA . LEU A 1 100 ? 0.031 4.762 -3.943 1 97.19 100 LEU A CA 1
ATOM 749 C C . LEU A 1 100 ? -1.217 4.836 -3.07 1 97.19 100 LEU A C 1
ATOM 751 O O . LEU A 1 100 ? -2.092 3.971 -3.156 1 97.19 100 LEU A O 1
ATOM 755 N N . VAL A 1 101 ? -1.364 5.867 -2.309 1 97.62 101 VAL A N 1
ATOM 756 C CA . VAL A 1 101 ? -2.494 6.039 -1.402 1 97.62 101 VAL A CA 1
ATOM 757 C C . VAL A 1 101 ? -3.771 6.277 -2.207 1 97.62 101 VAL A C 1
ATOM 759 O O . VAL A 1 101 ? -4.82 5.711 -1.901 1 97.62 101 VAL A O 1
ATOM 762 N N . VAL A 1 102 ? -3.654 7.047 -3.205 1 95.75 102 VAL A N 1
ATOM 763 C CA . VAL A 1 102 ? -4.816 7.359 -4.031 1 95.75 102 VAL A CA 1
ATOM 764 C C . VAL A 1 102 ? -5.324 6.086 -4.707 1 95.75 102 VAL A C 1
ATOM 766 O O . VAL A 1 102 ? -6.531 5.84 -4.75 1 95.75 102 VAL A O 1
ATOM 769 N N . GLU A 1 103 ? -4.441 5.258 -5.191 1 96.44 103 GLU A N 1
ATOM 770 C CA . GLU A 1 103 ? -4.84 3.992 -5.797 1 96.44 103 GLU A CA 1
ATOM 771 C C . GLU A 1 103 ? -5.516 3.078 -4.781 1 96.44 103 GLU A C 1
ATOM 773 O O . GLU A 1 103 ? -6.496 2.402 -5.098 1 96.44 103 GLU A O 1
ATOM 778 N N . ALA A 1 104 ? -4.988 3.062 -3.598 1 97.81 104 ALA A N 1
ATOM 779 C CA . ALA A 1 104 ? -5.543 2.201 -2.557 1 97.81 104 ALA A CA 1
ATOM 780 C C . ALA A 1 104 ? -6.973 2.611 -2.213 1 97.81 104 ALA A C 1
ATOM 782 O O . ALA A 1 104 ? -7.852 1.759 -2.072 1 97.81 104 ALA A O 1
ATOM 783 N N . ILE A 1 105 ? -7.141 3.902 -2.139 1 96.81 105 ILE A N 1
ATOM 784 C CA . ILE A 1 105 ? -8.469 4.398 -1.782 1 96.81 105 ILE A CA 1
ATOM 785 C C . ILE A 1 105 ? -9.43 4.188 -2.951 1 96.81 105 ILE A C 1
ATOM 787 O O . ILE A 1 105 ? -10.594 3.857 -2.748 1 96.81 105 ILE A O 1
ATOM 791 N N . SER A 1 106 ? -8.984 4.367 -4.148 1 95.31 106 SER A N 1
ATOM 792 C CA . SER A 1 106 ? -9.805 4.098 -5.324 1 95.31 106 SER A CA 1
ATOM 793 C C . SER A 1 106 ? -10.234 2.633 -5.375 1 95.31 106 SER A C 1
ATOM 795 O O . SER A 1 106 ? -11.391 2.328 -5.672 1 95.31 106 SER A O 1
ATOM 797 N N . ARG A 1 107 ? -9.359 1.784 -5.051 1 96.06 107 ARG A N 1
ATOM 798 C CA . ARG A 1 107 ? -9.664 0.358 -5.012 1 96.06 107 ARG A CA 1
ATOM 799 C C . ARG A 1 107 ? -10.734 0.057 -3.967 1 96.06 107 ARG A C 1
ATOM 801 O O . ARG A 1 107 ? -11.672 -0.7 -4.23 1 96.06 107 ARG A O 1
ATOM 808 N N . ALA A 1 108 ? -10.484 0.611 -2.834 1 96.69 108 ALA A N 1
ATOM 809 C CA . ALA A 1 108 ? -11.422 0.407 -1.73 1 96.69 108 ALA A CA 1
ATOM 810 C C . ALA A 1 108 ? -12.812 0.895 -2.1 1 96.69 108 ALA A C 1
ATOM 812 O O . ALA A 1 108 ? -13.812 0.293 -1.702 1 96.69 108 ALA A O 1
ATOM 813 N N . ASP A 1 109 ? -12.828 1.999 -2.809 1 94.38 109 ASP A N 1
ATOM 814 C CA . ASP A 1 109 ? -14.109 2.518 -3.271 1 94.38 109 ASP A CA 1
ATOM 815 C C . ASP A 1 109 ? -14.828 1.5 -4.152 1 94.38 109 ASP A C 1
ATOM 817 O O . ASP A 1 109 ? -16.031 1.271 -3.99 1 94.38 109 ASP A O 1
ATOM 821 N N . HIS A 1 110 ? -14.086 0.836 -5.066 1 92.44 110 HIS A N 1
ATOM 822 C CA . HIS A 1 110 ? -14.656 -0.214 -5.902 1 92.44 110 HIS A CA 1
ATOM 823 C C . HIS A 1 110 ? -15.148 -1.385 -5.055 1 92.44 110 HIS A C 1
ATOM 825 O O . HIS A 1 110 ? -16.234 -1.921 -5.297 1 92.44 110 HIS A O 1
ATOM 831 N N . GLN A 1 111 ? -14.391 -1.712 -4.133 1 92.31 111 GLN A N 1
ATOM 832 C CA . GLN A 1 111 ? -14.719 -2.846 -3.275 1 92.31 111 GLN A CA 1
ATOM 833 C C . GLN A 1 111 ? -16 -2.584 -2.488 1 92.31 111 GLN A C 1
ATOM 835 O O . GLN A 1 111 ? -16.859 -3.457 -2.389 1 92.31 111 GLN A O 1
ATOM 840 N N . VAL A 1 112 ? -16.125 -1.414 -1.972 1 92.94 112 VAL A N 1
ATOM 841 C CA . VAL A 1 112 ? -17.25 -1.064 -1.124 1 92.94 112 VAL A CA 1
ATOM 842 C C . VAL A 1 112 ? -18.5 -0.871 -1.982 1 92.94 112 VAL A C 1
ATOM 844 O O . VAL A 1 112 ? -19.594 -1.282 -1.597 1 92.94 112 VAL A O 1
ATOM 847 N N . SER A 1 113 ? -18.359 -0.264 -3.156 1 91.5 113 SER A N 1
ATOM 848 C CA . SER A 1 113 ? -19.5 0.02 -4.02 1 91.5 113 SER A CA 1
ATOM 849 C C . SER A 1 113 ? -19.891 -1.206 -4.836 1 91.5 113 SER A C 1
ATOM 851 O O . SER A 1 113 ? -21 -1.265 -5.387 1 91.5 113 SER A O 1
ATOM 853 N N . GLY A 1 114 ? -19 -2.125 -4.98 1 89.19 114 GLY A N 1
ATOM 854 C CA . GLY A 1 114 ? -19.266 -3.314 -5.773 1 89.19 114 GLY A CA 1
ATOM 855 C C . GLY A 1 114 ? -19.062 -3.098 -7.262 1 89.19 114 GLY A C 1
ATOM 856 O O . GLY A 1 114 ? -19.531 -3.895 -8.078 1 89.19 114 GLY A O 1
ATOM 857 N N . GLU A 1 115 ? -18.453 -2.008 -7.613 1 86.19 115 GLU A N 1
ATOM 858 C CA . GLU A 1 115 ? -18.125 -1.743 -9.008 1 86.19 115 GLU A CA 1
ATOM 859 C C . GLU A 1 115 ? -17.047 -2.693 -9.516 1 86.19 115 GLU A C 1
ATOM 861 O O . GLU A 1 115 ? -16.141 -3.061 -8.766 1 86.19 115 GLU A O 1
ATOM 866 N N . PRO A 1 116 ? -17.172 -3.066 -10.781 1 84.12 116 PRO A N 1
ATOM 867 C CA . PRO A 1 116 ? -16.156 -3.973 -11.312 1 84.12 116 PRO A CA 1
ATOM 868 C C . PRO A 1 116 ? -14.766 -3.34 -11.336 1 84.12 116 PRO A C 1
ATOM 870 O O . PRO A 1 116 ? -14.641 -2.117 -11.445 1 84.12 116 PRO A O 1
ATOM 873 N N . TRP A 1 117 ? -13.828 -4.258 -11.219 1 81.88 117 TRP A N 1
ATOM 874 C CA . TRP A 1 117 ? -12.453 -3.799 -11.352 1 81.88 117 TRP A CA 1
ATOM 875 C C . TRP A 1 117 ? -12.164 -3.346 -12.781 1 81.88 117 TRP A C 1
ATOM 877 O O . TRP A 1 117 ? -12.758 -3.857 -13.734 1 81.88 117 TRP A O 1
ATOM 887 N N . HIS A 1 118 ? -11.312 -2.291 -12.867 1 80.56 118 HIS A N 1
ATOM 888 C CA . HIS A 1 118 ? -10.914 -1.843 -14.195 1 80.56 118 HIS A CA 1
ATOM 889 C C . HIS A 1 118 ? -9.406 -1.608 -14.266 1 80.56 118 HIS A C 1
ATOM 891 O O . HIS A 1 118 ? -8.727 -1.614 -13.242 1 80.56 118 HIS A O 1
ATOM 897 N N . ASP A 1 119 ? -8.836 -1.442 -15.531 1 75.75 119 ASP A N 1
ATOM 898 C CA . ASP A 1 119 ? -7.402 -1.289 -15.766 1 75.75 119 ASP A CA 1
ATOM 899 C C . ASP A 1 119 ? -6.945 0.139 -15.469 1 75.75 119 ASP A C 1
ATOM 901 O O . ASP A 1 119 ? -7.699 1.091 -15.68 1 75.75 119 ASP A O 1
ATOM 905 N N . MET B 1 1 ? -30.938 12.82 -36.906 1 28.39 1 MET B N 1
ATOM 906 C CA . MET B 1 1 ? -30.891 13.305 -35.531 1 28.39 1 MET B CA 1
ATOM 907 C C . MET B 1 1 ? -29.969 12.438 -34.688 1 28.39 1 MET B C 1
ATOM 909 O O . MET B 1 1 ? -30.359 11.352 -34.25 1 28.39 1 MET B O 1
ATOM 913 N N . SER B 1 2 ? -28.688 12.305 -34.969 1 37.34 2 SER B N 1
ATOM 914 C CA . SER B 1 2 ? -27.641 11.398 -34.5 1 37.34 2 SER B CA 1
ATOM 915 C C . SER B 1 2 ? -27.359 11.633 -33 1 37.34 2 SER B C 1
ATOM 917 O O . SER B 1 2 ? -27.094 12.758 -32.594 1 37.34 2 SER B O 1
ATOM 919 N N . GLU B 1 3 ? -28.078 10.93 -32.156 1 33.84 3 GLU B N 1
ATOM 920 C CA . GLU B 1 3 ? -28 11.031 -30.703 1 33.84 3 GLU B CA 1
ATOM 921 C C . GLU B 1 3 ? -26.562 10.867 -30.219 1 33.84 3 GLU B C 1
ATOM 923 O O . GLU B 1 3 ? -25.922 9.852 -30.484 1 33.84 3 GLU B O 1
ATOM 928 N N . ARG B 1 4 ? -25.828 11.953 -30.312 1 30.3 4 ARG B N 1
ATOM 929 C CA . ARG B 1 4 ? -24.516 12.062 -29.672 1 30.3 4 ARG B CA 1
ATOM 930 C C . ARG B 1 4 ? -24.547 11.508 -28.25 1 30.3 4 ARG B C 1
ATOM 932 O O . ARG B 1 4 ? -25.203 12.07 -27.375 1 30.3 4 ARG B O 1
ATOM 939 N N . VAL B 1 5 ? -24.672 10.219 -28.125 1 34.38 5 VAL B N 1
ATOM 940 C CA . VAL B 1 5 ? -24.516 9.648 -26.797 1 34.38 5 VAL B CA 1
ATOM 941 C C . VAL B 1 5 ? -23.344 10.305 -26.078 1 34.38 5 VAL B C 1
ATOM 943 O O . VAL B 1 5 ? -22.203 10.25 -26.562 1 34.38 5 VAL B O 1
ATOM 946 N N . GLU B 1 6 ? -23.453 11.539 -25.719 1 31.55 6 GLU B N 1
ATOM 947 C CA . GLU B 1 6 ? -22.484 12.203 -24.859 1 31.55 6 GLU B CA 1
ATOM 948 C C . GLU B 1 6 ? -21.922 11.242 -23.828 1 31.55 6 GLU B C 1
ATOM 950 O O . GLU B 1 6 ? -22.672 10.609 -23.078 1 31.55 6 GLU B O 1
ATOM 955 N N . ALA B 1 7 ? -20.906 10.438 -24.172 1 29.25 7 ALA B N 1
ATOM 956 C CA . ALA B 1 7 ? -20.125 9.664 -23.203 1 29.25 7 ALA B CA 1
ATOM 957 C C . ALA B 1 7 ? -20.094 10.352 -21.844 1 29.25 7 ALA B C 1
ATOM 959 O O . ALA B 1 7 ? -19.719 11.523 -21.75 1 29.25 7 ALA B O 1
ATOM 960 N N . ALA B 1 8 ? -20.984 10.133 -20.969 1 33.34 8 ALA B N 1
ATOM 961 C CA . ALA B 1 8 ? -21.031 10.625 -19.594 1 33.34 8 ALA B CA 1
ATOM 962 C C . ALA B 1 8 ? -19.625 10.85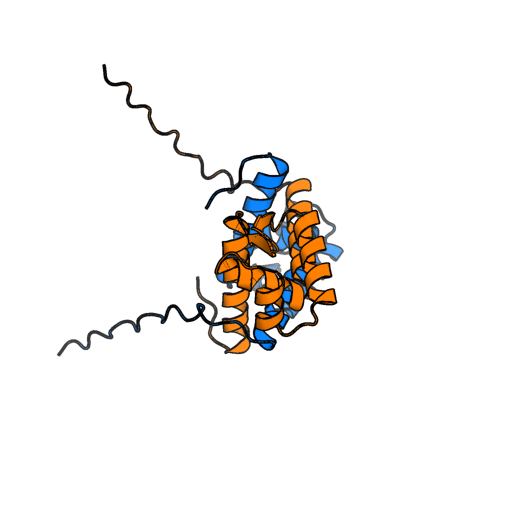9 -19.047 1 33.34 8 ALA B C 1
ATOM 964 O O . ALA B 1 8 ? -18.734 10.016 -19.219 1 33.34 8 ALA B O 1
ATOM 965 N N . ALA B 1 9 ? -19.078 11.969 -19.094 1 33.22 9 ALA B N 1
ATOM 966 C CA . ALA B 1 9 ? -17.844 12.344 -18.422 1 33.22 9 ALA B CA 1
ATOM 967 C C . ALA B 1 9 ? -17.641 11.539 -17.141 1 33.22 9 ALA B C 1
ATOM 969 O O . ALA B 1 9 ? -18.5 11.57 -16.25 1 33.22 9 ALA B O 1
ATOM 970 N N . ALA B 1 10 ? -17.344 10.281 -17.188 1 36.09 10 ALA B N 1
ATOM 971 C CA . ALA B 1 10 ? -17.062 9.5 -15.992 1 36.09 10 ALA B CA 1
ATOM 972 C C . ALA B 1 10 ? -16.547 10.383 -14.859 1 36.09 10 ALA B C 1
ATOM 974 O O . ALA B 1 10 ? -15.508 11.023 -14.992 1 36.09 10 ALA B O 1
ATOM 975 N N . SER B 1 11 ? -17.203 11.328 -14.25 1 38.22 11 SER B N 1
ATOM 976 C CA . SER B 1 11 ? -16.844 12.117 -13.086 1 38.22 11 SER B CA 1
ATOM 977 C C . SER B 1 11 ? -15.734 11.438 -12.281 1 38.22 11 SER B C 1
ATOM 979 O O . SER B 1 11 ? -15.805 10.234 -12.008 1 38.22 11 SER B O 1
ATOM 981 N N . ARG B 1 12 ? -14.477 11.625 -12.43 1 44 12 ARG B N 1
ATOM 982 C CA . ARG B 1 12 ? -13.391 10.922 -11.758 1 44 12 ARG B CA 1
ATOM 983 C C . ARG B 1 12 ? -13.742 10.633 -10.297 1 44 12 ARG B C 1
ATOM 985 O O . ARG B 1 12 ? -13.867 11.555 -9.492 1 44 12 ARG B O 1
ATOM 992 N N . PRO B 1 13 ? -14.656 9.836 -9.938 1 50.19 13 PRO B N 1
ATOM 993 C CA . PRO B 1 13 ? -15.336 9.398 -8.719 1 50.19 13 PRO B CA 1
ATOM 994 C C . PRO B 1 13 ? -14.445 9.5 -7.48 1 50.19 13 PRO B C 1
ATOM 996 O O . PRO B 1 13 ? -14.945 9.688 -6.367 1 50.19 13 PRO B O 1
ATOM 999 N N . HIS B 1 14 ? -13.086 9.352 -7.664 1 56.91 14 HIS B N 1
ATOM 1000 C CA . HIS B 1 14 ? -12.266 9 -6.512 1 56.91 14 HIS B CA 1
ATOM 1001 C C . HIS B 1 14 ? -11.852 10.234 -5.723 1 56.91 14 HIS B C 1
ATOM 1003 O O . HIS B 1 14 ? -10.93 10.172 -4.902 1 56.91 14 HIS B O 1
ATOM 1009 N N . GLU B 1 15 ? -12.406 11.312 -6.18 1 61.28 15 GLU B N 1
ATOM 1010 C CA . GLU B 1 15 ? -11.938 12.516 -5.5 1 61.28 15 GLU B CA 1
ATOM 1011 C C . GLU B 1 15 ? -12.688 12.742 -4.191 1 61.28 15 GLU B C 1
ATOM 1013 O O . GLU B 1 15 ? -12.398 13.695 -3.461 1 61.28 15 GLU B O 1
ATOM 1018 N N . ARG B 1 16 ? -13.461 11.695 -3.826 1 74 16 ARG B N 1
ATOM 1019 C CA . ARG B 1 16 ? -14.211 11.93 -2.6 1 74 16 ARG B CA 1
ATOM 1020 C C . ARG B 1 16 ? -13.414 11.5 -1.374 1 74 16 ARG B C 1
ATOM 1022 O O . ARG B 1 16 ? -12.539 10.633 -1.466 1 74 16 ARG B O 1
ATOM 1029 N N . THR B 1 17 ? -13.742 12.219 -0.318 1 87.62 17 THR B N 1
ATOM 1030 C CA . THR B 1 17 ? -13.164 11.828 0.964 1 87.62 17 THR B CA 1
ATOM 1031 C C . THR B 1 17 ? -13.562 10.398 1.322 1 87.62 17 THR B C 1
ATOM 1033 O O . THR B 1 17 ? -14.75 10.062 1.341 1 87.62 17 THR B O 1
ATOM 1036 N N . PRO B 1 18 ? -12.617 9.609 1.523 1 95.19 18 PRO B N 1
ATOM 1037 C CA . PRO B 1 18 ? -12.961 8.227 1.862 1 95.19 18 PRO B CA 1
ATOM 1038 C C . PRO B 1 18 ? -13.695 8.109 3.195 1 95.19 18 PRO B C 1
ATOM 1040 O O . PRO B 1 18 ? -13.375 8.828 4.145 1 95.19 18 PRO B O 1
ATOM 1043 N N . GLY B 1 19 ? -14.719 7.25 3.201 1 95.62 19 GLY B N 1
ATOM 1044 C CA . GLY B 1 19 ? -15.398 6.922 4.445 1 95.62 19 GLY B CA 1
ATOM 1045 C C . GLY B 1 19 ? -14.688 5.855 5.25 1 95.62 19 GLY B C 1
ATOM 1046 O O . GLY B 1 19 ? -13.617 5.383 4.855 1 95.62 19 GLY B O 1
ATOM 1047 N N . ALA B 1 20 ? -15.273 5.496 6.43 1 96.5 20 ALA B N 1
ATOM 1048 C CA . ALA B 1 20 ? -14.68 4.535 7.348 1 96.5 20 ALA B CA 1
ATOM 1049 C C . ALA B 1 20 ? -14.531 3.166 6.691 1 96.5 20 ALA B C 1
ATOM 1051 O O . ALA B 1 20 ? -13.539 2.465 6.918 1 96.5 20 ALA B O 1
ATOM 1052 N N . LEU B 1 21 ? -15.492 2.854 5.922 1 97 21 LEU B N 1
ATOM 1053 C CA . LEU B 1 21 ? -15.461 1.542 5.285 1 97 21 LEU B CA 1
ATOM 1054 C C . LEU B 1 21 ? -14.336 1.463 4.258 1 97 21 LEU B C 1
ATOM 1056 O O . LEU B 1 21 ? -13.633 0.455 4.18 1 97 21 LEU B O 1
ATOM 1060 N N . GLU B 1 22 ? -14.195 2.504 3.482 1 97.31 22 GLU B N 1
ATOM 1061 C CA . GLU B 1 22 ? -13.125 2.545 2.484 1 97.31 22 GLU B CA 1
ATOM 1062 C C . GLU B 1 22 ? -11.75 2.543 3.146 1 97.31 22 GLU B C 1
ATOM 1064 O O . GLU B 1 22 ? -10.836 1.854 2.689 1 97.31 22 GLU B O 1
ATOM 1069 N N . LEU B 1 23 ? -11.664 3.283 4.195 1 98.19 23 LEU B N 1
ATOM 1070 C CA . LEU B 1 23 ? -10.391 3.344 4.91 1 98.19 23 LEU B CA 1
ATOM 1071 C C . LEU B 1 23 ? -10.031 1.983 5.496 1 98.19 23 LEU B C 1
ATOM 1073 O O . LEU B 1 23 ? -8.875 1.556 5.418 1 98.19 23 LEU B O 1
ATOM 1077 N N . SER B 1 24 ? -10.992 1.342 6.074 1 98.44 24 SER B N 1
ATOM 1078 C CA . SER B 1 24 ? -10.758 0.019 6.645 1 98.44 24 SER B CA 1
ATOM 1079 C C . SER B 1 24 ? -10.359 -0.984 5.566 1 98.44 24 SER B C 1
ATOM 1081 O O . SER B 1 24 ? -9.43 -1.773 5.762 1 98.44 24 SER B O 1
ATOM 1083 N N . ALA B 1 25 ? -11.047 -0.931 4.496 1 98.06 25 ALA B N 1
ATOM 1084 C CA . ALA B 1 25 ? -10.742 -1.844 3.396 1 98.06 25 ALA B CA 1
ATOM 1085 C C . ALA B 1 25 ? -9.336 -1.609 2.859 1 98.06 25 ALA B C 1
ATOM 1087 O O . ALA B 1 25 ? -8.594 -2.562 2.611 1 98.06 25 ALA B O 1
ATOM 1088 N N . ALA B 1 26 ? -9.031 -0.379 2.67 1 98.44 26 ALA B N 1
ATOM 1089 C CA . ALA B 1 26 ? -7.699 -0.044 2.18 1 98.44 26 ALA B CA 1
ATOM 1090 C C . ALA B 1 26 ? -6.625 -0.471 3.178 1 98.44 26 ALA B C 1
ATOM 1092 O O . ALA B 1 26 ? -5.605 -1.047 2.791 1 98.44 26 ALA B O 1
ATOM 1093 N N . ALA B 1 27 ? -6.871 -0.233 4.414 1 98.81 27 ALA B N 1
ATOM 1094 C CA . ALA B 1 27 ? -5.91 -0.597 5.453 1 98.81 27 ALA B CA 1
ATOM 1095 C C . ALA B 1 27 ? -5.691 -2.105 5.492 1 98.81 27 ALA B C 1
ATOM 1097 O O . ALA B 1 27 ? -4.574 -2.572 5.738 1 98.81 27 ALA B O 1
ATOM 1098 N N . GLU B 1 28 ? -6.688 -2.799 5.27 1 98.56 28 GLU B N 1
ATOM 1099 C CA . GLU B 1 28 ? -6.574 -4.254 5.254 1 98.56 28 GLU B CA 1
ATOM 1100 C C . GLU B 1 28 ? -5.652 -4.727 4.137 1 98.56 28 GLU B C 1
ATOM 1102 O O . GLU B 1 28 ? -4.824 -5.617 4.344 1 98.56 28 GLU B O 1
ATOM 1107 N N . VAL B 1 29 ? -5.801 -4.148 3.008 1 98.44 29 VAL B N 1
ATOM 1108 C CA . VAL B 1 29 ? -4.938 -4.477 1.882 1 98.44 29 VAL B CA 1
ATOM 1109 C C . VAL B 1 29 ? -3.482 -4.184 2.242 1 98.44 29 VAL B C 1
ATOM 1111 O O . VAL B 1 29 ? -2.592 -4.992 1.971 1 98.44 29 VAL B O 1
ATOM 1114 N N . PHE B 1 30 ? -3.281 -3.035 2.857 1 98.88 30 PHE B N 1
ATOM 1115 C CA . PHE B 1 30 ? -1.934 -2.674 3.285 1 98.88 30 PHE B CA 1
ATOM 1116 C C . PHE B 1 30 ? -1.39 -3.691 4.281 1 98.88 30 PHE B C 1
ATOM 1118 O O . PHE B 1 30 ? -0.22 -4.074 4.207 1 98.88 30 PHE B O 1
ATOM 1125 N N . GLY B 1 31 ? -2.223 -4.141 5.125 1 98.81 31 GLY B N 1
ATOM 1126 C CA . GLY B 1 31 ? -1.825 -5.172 6.07 1 98.81 31 GLY B CA 1
ATOM 1127 C C . GLY B 1 31 ? -1.399 -6.465 5.398 1 98.81 31 GLY B C 1
ATOM 1128 O O . GLY B 1 31 ? -0.396 -7.066 5.785 1 98.81 31 GLY B O 1
ATOM 1129 N N . LEU B 1 32 ? -2.098 -6.84 4.441 1 98.56 32 LEU B N 1
ATOM 1130 C CA . LEU B 1 32 ? -1.79 -8.07 3.715 1 98.56 32 LEU B CA 1
ATOM 1131 C C . LEU B 1 32 ? -0.461 -7.941 2.975 1 98.56 32 LEU B C 1
ATOM 1133 O O . LEU B 1 32 ? 0.307 -8.906 2.904 1 98.56 32 LEU B O 1
ATOM 1137 N N . LEU B 1 33 ? -0.181 -6.754 2.52 1 98.62 33 LEU B N 1
ATOM 1138 C CA . LEU B 1 33 ? 0.997 -6.555 1.682 1 98.62 33 LEU B CA 1
ATOM 1139 C C . LEU B 1 33 ? 2.205 -6.172 2.527 1 98.62 33 LEU B C 1
ATOM 1141 O O . LEU B 1 33 ? 3.295 -5.941 1.995 1 98.62 33 LEU B O 1
ATOM 1145 N N . SER B 1 34 ? 2.021 -6.168 3.857 1 98.88 34 SER B N 1
ATOM 1146 C CA . SER B 1 34 ? 3.119 -5.793 4.742 1 98.88 34 SER B CA 1
ATOM 1147 C C . SER B 1 34 ? 4.066 -6.965 4.977 1 98.88 34 SER B C 1
ATOM 1149 O O . SER B 1 34 ? 5.055 -6.836 5.699 1 98.88 34 SER B O 1
ATOM 1151 N N . ASP B 1 35 ? 3.865 -8.062 4.395 1 98.56 35 ASP B N 1
ATOM 1152 C CA . ASP B 1 35 ? 4.77 -9.203 4.371 1 98.56 35 ASP B CA 1
ATOM 1153 C C . ASP B 1 35 ? 5.602 -9.227 3.092 1 98.56 35 ASP B C 1
ATOM 1155 O O . ASP B 1 35 ? 5.055 -9.281 1.989 1 98.56 35 ASP B O 1
ATOM 1159 N N . PRO B 1 36 ? 6.945 -9.219 3.26 1 98.12 36 PRO B N 1
ATOM 1160 C CA . PRO B 1 36 ? 7.773 -9.086 2.061 1 98.12 36 PRO B CA 1
ATOM 1161 C C . PRO B 1 36 ? 7.586 -10.25 1.087 1 98.12 36 PRO B C 1
ATOM 1163 O O . PRO B 1 36 ? 7.648 -10.055 -0.13 1 98.12 36 PRO B O 1
ATOM 1166 N N . THR B 1 37 ? 7.398 -11.398 1.572 1 97.56 37 THR B N 1
ATOM 1167 C CA . THR B 1 37 ? 7.211 -12.539 0.691 1 97.56 37 THR B CA 1
ATOM 1168 C C . THR B 1 37 ? 5.895 -12.422 -0.076 1 97.56 37 THR B C 1
ATOM 1170 O O . THR B 1 37 ? 5.863 -12.602 -1.296 1 97.56 37 THR B O 1
ATOM 1173 N N . ARG B 1 38 ? 4.879 -12.125 0.623 1 98.25 38 ARG B N 1
ATOM 1174 C CA . ARG B 1 38 ? 3.57 -11.953 0.001 1 98.25 38 ARG B CA 1
ATOM 1175 C C . ARG B 1 38 ? 3.586 -10.797 -0.99 1 98.25 38 ARG B C 1
ATOM 1177 O O . ARG B 1 38 ? 2.99 -10.883 -2.066 1 98.25 38 ARG B O 1
ATOM 1184 N N . LEU B 1 39 ? 4.262 -9.781 -0.605 1 98.38 39 LEU B N 1
ATOM 1185 C CA . LEU B 1 39 ? 4.414 -8.641 -1.509 1 98.38 39 LEU B CA 1
ATOM 1186 C C . LEU B 1 39 ? 5.164 -9.055 -2.773 1 98.38 39 LEU B C 1
ATOM 1188 O O . LEU B 1 39 ? 4.812 -8.625 -3.875 1 98.38 39 LEU B O 1
ATOM 1192 N N . HIS B 1 40 ? 6.145 -9.82 -2.635 1 98.31 40 HIS B N 1
ATOM 1193 C CA . HIS B 1 40 ? 6.902 -10.305 -3.785 1 98.31 40 HIS B CA 1
ATOM 1194 C C . HIS B 1 40 ? 6.016 -11.094 -4.738 1 98.31 40 HIS B C 1
ATOM 1196 O O . HIS B 1 40 ? 6.086 -10.914 -5.957 1 98.31 40 HIS B O 1
ATOM 1202 N N . LEU B 1 41 ? 5.242 -11.938 -4.199 1 98.31 41 LEU B N 1
ATOM 1203 C CA . LEU B 1 41 ? 4.328 -12.727 -5.02 1 98.31 41 LEU B CA 1
ATOM 1204 C C . LEU B 1 41 ? 3.377 -11.828 -5.797 1 98.31 41 LEU B C 1
ATOM 1206 O O . LEU B 1 41 ? 3.146 -12.039 -6.988 1 98.31 41 LEU B O 1
ATOM 1210 N N . VAL B 1 42 ? 2.877 -10.852 -5.102 1 98.31 42 VAL B N 1
ATOM 1211 C CA . VAL B 1 42 ? 1.951 -9.93 -5.746 1 98.31 42 VAL B CA 1
ATOM 1212 C C . VAL B 1 42 ? 2.68 -9.141 -6.832 1 98.31 42 VAL B C 1
ATOM 1214 O O . VAL B 1 42 ? 2.137 -8.922 -7.918 1 98.31 42 VAL B O 1
ATOM 1217 N N . TRP B 1 43 ? 3.879 -8.727 -6.602 1 98.12 43 TRP B N 1
ATOM 1218 C CA . TRP B 1 43 ? 4.695 -8.039 -7.594 1 98.12 43 TRP B CA 1
ATOM 1219 C C . TRP B 1 43 ? 4.891 -8.906 -8.836 1 98.12 43 TRP B C 1
ATOM 1221 O O . TRP B 1 43 ? 4.746 -8.43 -9.961 1 98.12 43 TRP B O 1
ATOM 1231 N N . LEU B 1 44 ? 5.195 -10.117 -8.625 1 97.56 44 LEU B N 1
ATOM 1232 C CA . LEU B 1 44 ? 5.387 -11.031 -9.742 1 97.56 44 LEU B CA 1
ATOM 1233 C C . LEU B 1 44 ? 4.121 -11.133 -10.586 1 97.56 44 LEU B C 1
ATOM 1235 O O . LEU B 1 44 ? 4.188 -11.164 -11.82 1 97.56 44 LEU B O 1
ATOM 1239 N N . LEU B 1 45 ? 3.057 -11.094 -9.945 1 97.31 45 LEU B N 1
ATOM 1240 C CA . LEU B 1 45 ? 1.782 -11.258 -10.633 1 97.31 45 LEU B CA 1
ATOM 1241 C C . LEU B 1 45 ? 1.395 -9.984 -11.375 1 97.31 45 LEU B C 1
ATOM 1243 O O . LEU B 1 45 ? 0.514 -10.008 -12.242 1 97.31 45 LEU B O 1
ATOM 1247 N N . THR B 1 46 ? 1.96 -8.82 -11 1 95.69 46 THR B N 1
ATOM 1248 C CA . THR B 1 46 ? 1.764 -7.617 -11.789 1 95.69 46 THR B CA 1
ATOM 1249 C C . THR B 1 46 ? 2.375 -7.777 -13.18 1 95.69 46 THR B C 1
ATOM 1251 O O . THR B 1 46 ? 1.991 -7.078 -14.117 1 95.69 46 THR B O 1
ATOM 1254 N N . ARG B 1 47 ? 3.27 -8.656 -13.281 1 94.12 47 ARG B N 1
ATOM 1255 C CA . ARG B 1 47 ? 3.99 -8.836 -14.539 1 94.12 47 ARG B CA 1
ATOM 1256 C C . ARG B 1 47 ? 3.283 -9.844 -15.438 1 94.12 47 ARG B C 1
ATOM 1258 O O . ARG B 1 47 ? 3.549 -9.906 -16.641 1 94.12 47 ARG B O 1
ATOM 1265 N N . GLY B 1 48 ? 2.459 -10.633 -14.859 1 95.31 48 GLY B N 1
ATOM 1266 C CA . GLY B 1 48 ? 1.721 -11.641 -15.609 1 95.31 48 GLY B CA 1
ATOM 1267 C C . GLY B 1 48 ? 1.187 -12.758 -14.734 1 95.31 48 GLY B C 1
ATOM 1268 O O . GLY B 1 48 ? 1.58 -12.891 -13.57 1 95.31 48 GLY B O 1
ATOM 1269 N N . GLU B 1 49 ? 0.272 -13.555 -15.297 1 97.56 49 GLU B N 1
ATOM 1270 C CA . GLU B 1 49 ? -0.264 -14.703 -14.57 1 97.56 49 GLU B CA 1
ATOM 1271 C C . GLU B 1 49 ? 0.794 -15.789 -14.391 1 97.56 49 GLU B C 1
ATOM 1273 O O . GLU B 1 49 ? 1.729 -15.883 -15.188 1 97.56 49 GLU B O 1
ATOM 1278 N N . ALA B 1 50 ? 0.7 -16.609 -13.391 1 98.19 50 ALA B N 1
ATOM 1279 C CA . ALA B 1 50 ? 1.691 -17.641 -13.094 1 98.19 50 ALA B CA 1
ATOM 1280 C C . ALA B 1 50 ? 1.102 -18.734 -12.203 1 98.19 50 ALA B C 1
ATOM 1282 O O . ALA B 1 50 ? 0.166 -18.484 -11.438 1 98.19 50 ALA B O 1
ATOM 1283 N N . ASP B 1 51 ? 1.7 -19.906 -12.32 1 97.88 51 ASP B N 1
ATOM 1284 C CA . ASP B 1 51 ? 1.274 -20.984 -11.43 1 97.88 51 ASP B CA 1
ATOM 1285 C C . ASP B 1 51 ? 2.174 -21.062 -10.195 1 97.88 51 ASP B C 1
ATOM 1287 O O . ASP B 1 51 ? 3.162 -20.328 -10.094 1 97.88 51 ASP B O 1
ATOM 1291 N N . VAL B 1 52 ? 1.793 -21.922 -9.289 1 97.31 52 VAL B N 1
ATOM 1292 C CA . VAL B 1 52 ? 2.467 -22.031 -8 1 97.31 52 VAL B CA 1
ATOM 1293 C C . VAL B 1 52 ? 3.941 -22.359 -8.219 1 97.31 52 VAL B C 1
ATOM 1295 O O . VAL B 1 52 ? 4.812 -21.828 -7.535 1 97.31 52 VAL B O 1
ATOM 1298 N N . SER B 1 53 ? 4.219 -23.234 -9.156 1 97.12 53 SER B N 1
ATOM 1299 C CA . SER B 1 53 ? 5.594 -23.656 -9.406 1 97.12 53 SER B CA 1
ATOM 1300 C C . SER B 1 53 ? 6.449 -22.484 -9.891 1 97.12 53 SER B C 1
ATOM 1302 O O . SER B 1 53 ? 7.559 -22.266 -9.398 1 97.12 53 SER B O 1
ATOM 1304 N N . ALA B 1 54 ? 5.949 -21.766 -10.82 1 97.75 54 ALA B N 1
ATOM 1305 C CA . ALA B 1 54 ? 6.656 -20.594 -11.344 1 97.75 54 ALA B CA 1
ATOM 1306 C C . ALA B 1 54 ? 6.871 -19.547 -10.25 1 97.75 54 ALA B C 1
ATOM 1308 O O . ALA B 1 54 ? 7.949 -18.953 -10.148 1 97.75 54 ALA B O 1
ATOM 1309 N N . LEU B 1 55 ? 5.883 -19.359 -9.43 1 98.06 55 LEU B N 1
ATOM 1310 C CA . LEU B 1 55 ? 5.965 -18.375 -8.359 1 98.06 55 LEU B CA 1
ATOM 1311 C C . LEU B 1 55 ? 6.961 -18.812 -7.293 1 98.06 55 LEU B C 1
ATOM 1313 O O . LEU B 1 55 ? 7.715 -18 -6.766 1 98.06 55 LEU B O 1
ATOM 1317 N N . THR B 1 56 ? 6.938 -20.062 -6.988 1 97.75 56 THR B N 1
ATOM 1318 C CA . THR B 1 56 ? 7.875 -20.625 -6.016 1 97.75 56 THR B CA 1
ATOM 1319 C C . THR B 1 56 ? 9.312 -20.422 -6.48 1 97.75 56 THR B C 1
ATOM 1321 O O . THR B 1 56 ? 10.164 -19.984 -5.707 1 97.75 56 THR B O 1
ATOM 1324 N N . GLU B 1 57 ? 9.594 -20.641 -7.703 1 97 57 GLU B N 1
ATOM 1325 C CA . GLU B 1 57 ? 10.93 -20.5 -8.273 1 97 57 GLU B CA 1
ATOM 1326 C C . GLU B 1 57 ? 11.375 -19.031 -8.273 1 97 57 GLU B C 1
ATOM 1328 O O . GLU B 1 57 ? 12.508 -18.719 -7.902 1 97 57 GLU B O 1
ATOM 1333 N N . ALA B 1 58 ? 10.492 -18.188 -8.625 1 96.06 58 ALA B N 1
ATOM 1334 C CA . ALA B 1 58 ? 10.828 -16.781 -8.766 1 96.06 58 ALA B CA 1
ATOM 1335 C C . ALA B 1 58 ? 10.984 -16.109 -7.406 1 96.06 58 ALA B C 1
ATOM 1337 O O . ALA B 1 58 ? 11.805 -15.203 -7.242 1 96.06 58 ALA B O 1
ATOM 1338 N N . CYS B 1 59 ? 10.164 -16.422 -6.449 1 94.62 59 CYS B N 1
ATOM 1339 C CA . CYS B 1 59 ? 10.133 -15.773 -5.145 1 94.62 59 CYS B CA 1
ATOM 1340 C C . CYS B 1 59 ? 11.227 -16.312 -4.238 1 94.62 59 CYS B C 1
ATOM 1342 O O . CYS B 1 59 ? 11.641 -15.648 -3.285 1 94.62 59 CYS B O 1
ATOM 1344 N N . GLY B 1 60 ? 11.688 -17.469 -4.422 1 93.81 60 GLY B N 1
ATOM 1345 C CA . GLY B 1 60 ? 12.734 -18.094 -3.623 1 93.81 60 GLY B CA 1
ATOM 1346 C C . GLY B 1 60 ? 12.25 -18.578 -2.275 1 93.81 60 GLY B C 1
ATOM 1347 O O . GLY B 1 60 ? 13.031 -18.688 -1.327 1 93.81 60 GLY B O 1
ATOM 1348 N N . ALA B 1 61 ? 11.008 -18.734 -2.1 1 95.5 61 ALA B N 1
ATOM 1349 C CA . ALA B 1 61 ? 10.406 -19.281 -0.882 1 95.5 61 ALA B CA 1
ATOM 1350 C C . ALA B 1 61 ? 9.945 -20.719 -1.089 1 95.5 61 ALA B C 1
ATOM 1352 O O . ALA B 1 61 ? 9.773 -21.172 -2.227 1 95.5 61 ALA B O 1
ATOM 1353 N N . ALA B 1 62 ? 9.773 -21.438 0.041 1 97.38 62 ALA B N 1
ATOM 1354 C CA . ALA B 1 62 ? 9.305 -22.812 -0.03 1 97.38 62 ALA B CA 1
ATOM 1355 C C . ALA B 1 62 ? 7.875 -22.891 -0.554 1 97.38 62 ALA B C 1
ATOM 1357 O O . ALA B 1 62 ? 7.043 -22.031 -0.225 1 97.38 62 ALA B O 1
ATOM 1358 N N . ARG B 1 63 ? 7.582 -23.922 -1.278 1 97.31 63 ARG B N 1
ATOM 1359 C CA . ARG B 1 63 ? 6.289 -24.109 -1.926 1 97.31 63 ARG B CA 1
ATOM 1360 C C . ARG B 1 63 ? 5.156 -24.078 -0.904 1 97.31 63 ARG B C 1
ATOM 1362 O O . ARG B 1 63 ? 4.121 -23.438 -1.132 1 97.31 63 ARG B O 1
ATOM 1369 N N . PRO B 1 64 ? 5.277 -24.719 0.275 1 97.81 64 PRO B N 1
ATOM 1370 C CA . PRO B 1 64 ? 4.164 -24.641 1.223 1 97.81 64 PRO B CA 1
ATOM 1371 C C . PRO B 1 64 ? 3.869 -23.219 1.68 1 97.81 64 PRO B C 1
ATOM 1373 O O . PRO B 1 64 ? 2.705 -22.844 1.835 1 97.81 64 PRO B O 1
ATOM 1376 N N . ALA B 1 65 ? 4.906 -22.422 1.884 1 97.88 65 ALA B N 1
ATOM 1377 C CA . ALA B 1 65 ? 4.727 -21.031 2.273 1 97.88 65 ALA B CA 1
ATOM 1378 C C . ALA B 1 65 ? 4.062 -20.219 1.157 1 97.88 65 ALA B C 1
ATOM 1380 O O . ALA B 1 65 ? 3.143 -19.438 1.409 1 97.88 65 ALA B O 1
ATOM 1381 N N . VAL B 1 66 ? 4.547 -20.469 -0.035 1 98.25 66 VAL B N 1
ATOM 1382 C CA . VAL B 1 66 ? 3.984 -19.781 -1.199 1 98.25 66 VAL B CA 1
ATOM 1383 C C . VAL B 1 66 ? 2.5 -20.125 -1.325 1 98.25 66 VAL B C 1
ATOM 1385 O O . VAL B 1 66 ? 1.672 -19.234 -1.523 1 98.25 66 VAL B O 1
ATOM 1388 N N . SER B 1 67 ? 2.18 -21.344 -1.152 1 97.81 67 SER B N 1
ATOM 1389 C CA . SER B 1 67 ? 0.792 -21.781 -1.261 1 97.81 67 SER B CA 1
ATOM 1390 C C . SER B 1 67 ? -0.078 -21.125 -0.191 1 97.81 67 SER B C 1
ATOM 1392 O O . SER B 1 67 ? -1.203 -20.703 -0.469 1 97.81 67 SER B O 1
ATOM 1394 N N . GLN B 1 68 ? 0.46 -21.062 0.926 1 98.12 68 GLN B N 1
ATOM 1395 C CA . GLN B 1 68 ? -0.268 -20.438 2.027 1 98.12 68 GLN B CA 1
ATOM 1396 C C . GLN B 1 68 ? -0.502 -18.953 1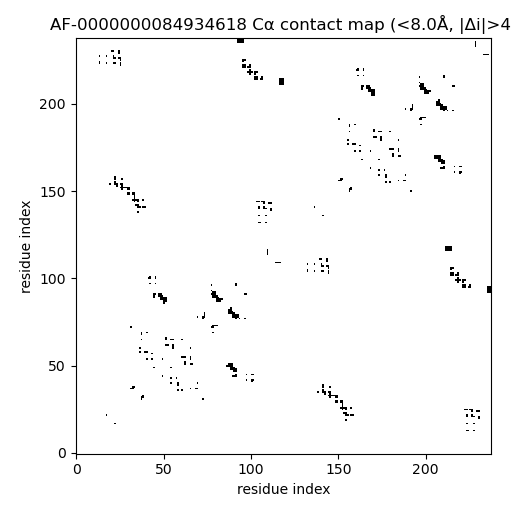.761 1 98.12 68 GLN B C 1
ATOM 1398 O O . GLN B 1 68 ? -1.6 -18.438 1.992 1 98.12 68 GLN B O 1
ATOM 1403 N N . HIS B 1 69 ? 0.519 -18.25 1.333 1 98.44 69 HIS B N 1
ATOM 1404 C CA . HIS B 1 69 ? 0.385 -16.828 0.989 1 98.44 69 HIS B CA 1
ATOM 1405 C C . HIS B 1 69 ? -0.645 -16.641 -0.117 1 98.44 69 HIS B C 1
ATOM 1407 O O . HIS B 1 69 ? -1.472 -15.719 -0.042 1 98.44 69 HIS B O 1
ATOM 1413 N N . LEU B 1 70 ? -0.597 -17.484 -1.116 1 98.44 70 LEU B N 1
ATOM 1414 C CA . LEU B 1 70 ? -1.535 -17.375 -2.229 1 98.44 70 LEU B CA 1
ATOM 1415 C C . LEU B 1 70 ? -2.965 -17.625 -1.759 1 98.44 70 LEU B C 1
ATOM 1417 O O . LEU B 1 70 ? -3.9 -16.984 -2.232 1 98.44 70 LEU B O 1
ATOM 1421 N N . ALA B 1 71 ? -3.115 -18.547 -0.872 1 98.25 71 ALA B N 1
ATOM 1422 C CA . ALA B 1 71 ? -4.438 -18.797 -0.308 1 98.25 71 ALA B CA 1
ATOM 1423 C C . ALA B 1 71 ? -4.973 -17.562 0.421 1 98.25 71 ALA B C 1
ATOM 1425 O O . ALA B 1 71 ? -6.141 -17.203 0.269 1 98.25 71 ALA B O 1
ATOM 1426 N N . LYS B 1 72 ? -4.172 -16.938 1.186 1 98.25 72 LYS B N 1
ATOM 1427 C CA . LYS B 1 72 ? -4.555 -15.719 1.903 1 98.25 72 LYS B CA 1
ATOM 1428 C C . LYS B 1 72 ? -4.914 -14.602 0.935 1 98.25 72 LYS B C 1
ATOM 1430 O O . LYS B 1 72 ? -5.906 -13.891 1.134 1 98.25 72 LYS B O 1
ATOM 1435 N N . LEU B 1 73 ? -4.113 -14.422 -0.088 1 98.25 73 LEU B N 1
ATOM 1436 C CA . LEU B 1 73 ? -4.348 -13.398 -1.094 1 98.25 73 LEU B CA 1
ATOM 1437 C C . LEU B 1 73 ? -5.652 -13.648 -1.839 1 98.25 73 LEU B C 1
ATOM 1439 O O . LEU B 1 73 ? -6.402 -12.711 -2.125 1 98.25 73 LEU B O 1
ATOM 1443 N N . ARG B 1 74 ? -5.883 -14.898 -2.131 1 97.81 74 ARG B N 1
ATOM 1444 C CA . ARG B 1 74 ? -7.121 -15.266 -2.809 1 97.81 74 ARG B CA 1
ATOM 1445 C C . ARG B 1 74 ? -8.336 -15 -1.924 1 97.81 74 ARG B C 1
ATOM 1447 O O . ARG B 1 74 ? -9.336 -14.445 -2.387 1 97.81 74 ARG B O 1
ATOM 1454 N N . LEU B 1 75 ? -8.242 -15.391 -0.697 1 97.25 75 LEU B N 1
ATOM 1455 C CA . LEU B 1 75 ? -9.336 -15.195 0.255 1 97.25 75 LEU B CA 1
ATOM 1456 C C . LEU B 1 75 ? -9.656 -13.719 0.416 1 97.25 75 LEU B C 1
ATOM 1458 O O . LEU B 1 75 ? -10.82 -13.336 0.552 1 97.25 75 LEU B O 1
ATOM 1462 N N . ALA B 1 76 ? -8.641 -12.898 0.317 1 97.12 76 ALA B N 1
ATOM 1463 C CA . ALA B 1 76 ? -8.797 -11.461 0.482 1 97.12 76 ALA B CA 1
ATOM 1464 C C . ALA B 1 76 ? -9.242 -10.805 -0.821 1 97.12 76 ALA B C 1
ATOM 1466 O O . ALA B 1 76 ? -9.484 -9.594 -0.865 1 97.12 76 ALA B O 1
ATOM 1467 N N . GLY B 1 77 ? -9.289 -11.531 -1.886 1 95.62 77 GLY B N 1
ATOM 1468 C CA . GLY B 1 77 ? -9.766 -11.023 -3.164 1 95.62 77 GLY B CA 1
ATOM 1469 C C . GLY B 1 77 ? -8.703 -10.258 -3.934 1 95.62 77 GLY B C 1
ATOM 1470 O O . GLY B 1 77 ? -9.023 -9.5 -4.848 1 95.62 77 GLY B O 1
ATOM 1471 N N . LEU B 1 78 ? -7.457 -10.414 -3.627 1 97.38 78 LEU B N 1
ATOM 1472 C CA . LEU B 1 78 ? -6.387 -9.672 -4.281 1 97.38 78 LEU B CA 1
ATOM 1473 C C . LEU B 1 78 ? -5.906 -10.398 -5.531 1 97.38 78 LEU B C 1
ATOM 1475 O O . LEU B 1 78 ? -5.387 -9.773 -6.457 1 97.38 78 LEU B O 1
ATOM 1479 N N . VAL B 1 79 ? -6.047 -11.719 -5.562 1 97.75 79 VAL B N 1
ATOM 1480 C CA . VAL B 1 79 ? -5.711 -12.5 -6.746 1 97.75 79 VAL B CA 1
ATOM 1481 C C . VAL B 1 79 ? -6.836 -13.492 -7.051 1 97.75 79 VAL B C 1
ATOM 1483 O O . VAL B 1 79 ? -7.676 -13.766 -6.191 1 97.75 79 VAL B O 1
ATOM 1486 N N . GLN B 1 80 ? -6.863 -13.906 -8.219 1 97.25 80 GLN B N 1
ATOM 1487 C CA . GLN B 1 80 ? -7.773 -14.953 -8.664 1 97.25 80 GLN B CA 1
ATOM 1488 C C . GLN B 1 80 ? -7 -16.156 -9.195 1 97.25 80 GLN B C 1
ATOM 1490 O O . GLN B 1 80 ? -5.824 -16.047 -9.547 1 97.25 80 GLN B O 1
ATOM 1495 N N . SER B 1 81 ? -7.695 -17.234 -9.133 1 97.62 81 SER B N 1
ATOM 1496 C CA . SER B 1 81 ? -7.066 -18.438 -9.688 1 97.62 81 SER B CA 1
ATOM 1497 C C . SER B 1 81 ? -8.023 -19.188 -10.602 1 97.62 81 SER B C 1
ATOM 1499 O O . SER B 1 81 ? -9.242 -19.062 -10.477 1 97.62 81 SER B O 1
ATOM 1501 N N . ARG B 1 82 ? -7.453 -19.875 -11.516 1 97.25 82 ARG B N 1
ATOM 1502 C CA . ARG B 1 82 ? -8.195 -20.766 -12.398 1 97.25 82 ARG B CA 1
ATOM 1503 C C . ARG B 1 82 ? -7.398 -22.047 -12.664 1 97.25 82 ARG B C 1
ATOM 1505 O O . ARG B 1 82 ? -6.164 -22.031 -12.625 1 97.25 82 ARG B O 1
ATOM 1512 N N . LYS B 1 83 ? -8.141 -23.031 -12.977 1 96.44 83 LYS B N 1
ATOM 1513 C CA . LYS B 1 83 ? -7.5 -24.297 -13.352 1 96.44 83 LYS B CA 1
ATOM 1514 C C . LYS B 1 83 ? -7.09 -24.281 -14.82 1 96.44 83 LYS B C 1
ATOM 1516 O O . LYS B 1 83 ? -7.852 -23.828 -15.68 1 96.44 83 LYS B O 1
ATOM 1521 N N . ASP B 1 84 ? -5.902 -24.734 -15.039 1 94.75 84 ASP B N 1
ATOM 1522 C CA . ASP B 1 84 ? -5.363 -24.953 -16.375 1 94.75 84 ASP B CA 1
ATOM 1523 C C . ASP B 1 84 ? -4.672 -26.312 -16.484 1 94.75 84 ASP B C 1
ATOM 1525 O O . ASP B 1 84 ? -3.482 -26.438 -16.188 1 94.75 84 ASP B O 1
ATOM 1529 N N . GLY B 1 85 ? -5.492 -27.234 -17.078 1 95.81 85 GLY B N 1
ATOM 1530 C CA . GLY B 1 85 ? -4.977 -28.594 -17.031 1 95.81 85 GLY B CA 1
ATOM 1531 C C . GLY B 1 85 ? -4.707 -29.078 -15.625 1 95.81 85 GLY B C 1
ATOM 1532 O O . GLY B 1 85 ? -5.605 -29.094 -14.781 1 95.81 85 GLY B O 1
ATOM 1533 N N . ARG B 1 86 ? -3.406 -29.422 -15.352 1 94.62 86 ARG B N 1
ATOM 1534 C CA . ARG B 1 86 ? -3.021 -29.953 -14.047 1 94.62 86 ARG B CA 1
ATOM 1535 C C . ARG B 1 86 ? -2.5 -28.844 -13.141 1 94.62 86 ARG B C 1
ATOM 1537 O O . ARG B 1 86 ? -2.08 -29.094 -12.008 1 94.62 86 ARG B O 1
ATOM 1544 N N . ARG B 1 87 ? -2.555 -27.625 -13.617 1 95.5 87 ARG B N 1
ATOM 1545 C CA . ARG B 1 87 ? -1.985 -26.531 -12.836 1 95.5 87 ARG B CA 1
ATOM 1546 C C . ARG B 1 87 ? -3.061 -25.516 -12.445 1 95.5 87 ARG B C 1
ATOM 1548 O O . ARG B 1 87 ? -4.125 -25.469 -13.062 1 95.5 87 ARG B O 1
ATOM 1555 N N . VAL B 1 88 ? -2.748 -24.891 -11.32 1 97.06 88 VAL B N 1
ATOM 1556 C CA . VAL B 1 88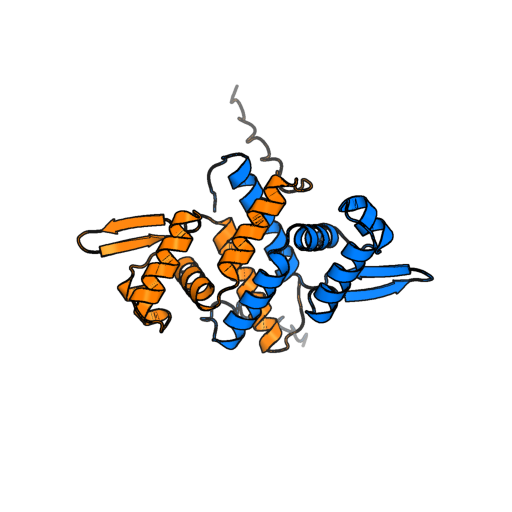 ? -3.543 -23.734 -10.922 1 97.06 88 VAL B CA 1
ATOM 1557 C C . VAL B 1 88 ? -2.791 -22.453 -11.266 1 97.06 88 VAL B C 1
ATOM 1559 O O . VAL B 1 88 ? -1.64 -22.281 -10.867 1 97.06 88 VAL B O 1
ATOM 1562 N N . VAL B 1 89 ? -3.508 -21.578 -12.07 1 98.25 89 VAL B N 1
ATOM 1563 C CA . VAL B 1 89 ? -2.873 -20.344 -12.539 1 98.25 89 VAL B CA 1
ATOM 1564 C C . VAL B 1 89 ? -3.471 -19.141 -11.805 1 98.25 89 VAL B C 1
ATOM 1566 O O . VAL B 1 89 ? -4.695 -19.016 -11.695 1 98.25 89 VAL B O 1
ATOM 1569 N N . TYR B 1 90 ? -2.58 -18.328 -11.328 1 98.38 90 TYR B N 1
ATOM 1570 C CA . TYR B 1 90 ? -2.994 -17.141 -10.594 1 98.38 90 TYR B CA 1
ATOM 1571 C C . TYR B 1 90 ? -2.852 -15.883 -11.453 1 98.38 90 TYR B C 1
ATOM 1573 O O . TYR B 1 90 ? -1.917 -15.773 -12.25 1 98.38 90 TYR B O 1
ATOM 1581 N N . ALA B 1 91 ? -3.809 -14.93 -11.234 1 97.38 91 ALA B N 1
ATOM 1582 C CA . ALA B 1 91 ? -3.816 -13.656 -11.953 1 97.38 91 ALA B CA 1
ATOM 1583 C C . ALA B 1 91 ? -4.297 -12.523 -11.047 1 97.38 91 ALA B C 1
ATOM 1585 O O . ALA B 1 91 ? -4.895 -12.766 -10 1 97.38 91 ALA B O 1
ATOM 1586 N N . MET B 1 92 ? -3.939 -11.328 -11.461 1 95 92 MET B N 1
ATOM 1587 C CA . MET B 1 92 ? -4.363 -10.117 -10.758 1 95 92 MET B CA 1
ATOM 1588 C C . MET B 1 92 ? -5.133 -9.188 -11.695 1 95 92 MET B C 1
ATOM 1590 O O . MET B 1 92 ? -4.539 -8.352 -12.375 1 95 92 MET B O 1
ATOM 1594 N N . PRO B 1 93 ? -6.441 -9.312 -11.641 1 87.25 93 PRO B N 1
ATOM 1595 C CA . PRO B 1 93 ? -7.242 -8.484 -12.547 1 87.25 93 PRO B CA 1
ATOM 1596 C C . PRO B 1 93 ? -7.422 -7.055 -12.031 1 87.25 93 PRO B C 1
ATOM 1598 O O . PRO B 1 93 ? -7.875 -6.18 -12.781 1 87.25 93 PRO B O 1
ATOM 1601 N N . ASP B 1 94 ? -7.102 -6.742 -10.93 1 92.62 94 ASP B N 1
ATOM 1602 C CA . ASP B 1 94 ? -7.289 -5.453 -10.273 1 92.62 94 ASP B CA 1
ATOM 1603 C C . ASP B 1 94 ? -6.207 -4.461 -10.695 1 92.62 94 ASP B C 1
ATOM 1605 O O . ASP B 1 94 ? -5.078 -4.523 -10.195 1 92.62 94 ASP B O 1
ATOM 1609 N N . GLY B 1 95 ? -6.602 -3.49 -11.547 1 94.88 95 GLY B N 1
ATOM 1610 C CA . GLY B 1 95 ? -5.641 -2.512 -12.031 1 94.88 95 GLY B CA 1
ATOM 1611 C C . GLY B 1 95 ? -5.16 -1.565 -10.945 1 94.88 95 GLY B C 1
ATOM 1612 O O . GLY B 1 95 ? -4.012 -1.111 -10.977 1 94.88 95 GLY B O 1
ATOM 1613 N N . HIS B 1 96 ? -6.039 -1.251 -10.055 1 96.19 96 HIS B N 1
ATOM 1614 C CA . HIS B 1 96 ? -5.641 -0.392 -8.945 1 96.19 96 HIS B CA 1
ATOM 1615 C C . HIS B 1 96 ? -4.559 -1.054 -8.102 1 96.19 96 HIS B C 1
ATOM 1617 O O . HIS B 1 96 ? -3.586 -0.404 -7.711 1 96.19 96 HIS B O 1
ATOM 1623 N N . LEU B 1 97 ? -4.703 -2.318 -7.863 1 97.19 97 LEU B N 1
ATOM 1624 C CA . LEU B 1 97 ? -3.721 -3.062 -7.086 1 97.19 97 LEU B CA 1
ATOM 1625 C C . LEU B 1 97 ? -2.383 -3.129 -7.816 1 97.19 97 LEU B C 1
ATOM 1627 O O . LEU B 1 97 ? -1.327 -2.965 -7.203 1 97.19 97 LEU B O 1
ATOM 1631 N N . LYS B 1 98 ? -2.467 -3.318 -9.07 1 96.44 98 LYS B N 1
ATOM 1632 C CA . LYS B 1 98 ? -1.246 -3.355 -9.867 1 96.44 98 LYS B CA 1
ATOM 1633 C C . LYS B 1 98 ? -0.479 -2.041 -9.758 1 96.44 98 LYS B C 1
ATOM 1635 O O . LYS B 1 98 ? 0.719 -2.037 -9.461 1 96.44 98 LYS B O 1
ATOM 1640 N N . ARG B 1 99 ? -1.164 -1.03 -9.914 1 96.25 99 ARG B N 1
ATOM 1641 C CA . ARG B 1 99 ? -0.526 0.281 -9.883 1 96.25 99 ARG B CA 1
ATOM 1642 C C . ARG B 1 99 ? -0.014 0.612 -8.484 1 96.25 99 ARG B C 1
ATOM 1644 O O . ARG B 1 99 ? 1.064 1.189 -8.336 1 96.25 99 ARG B O 1
ATOM 1651 N N . LEU B 1 100 ? -0.786 0.236 -7.535 1 97.12 100 LEU B N 1
ATOM 1652 C CA . LEU B 1 100 ? -0.41 0.483 -6.148 1 97.12 100 LEU B CA 1
ATOM 1653 C C . LEU B 1 100 ? 0.897 -0.224 -5.805 1 97.12 100 LEU B C 1
ATOM 1655 O O . LEU B 1 100 ? 1.798 0.378 -5.215 1 97.12 100 LEU B O 1
ATOM 1659 N N . VAL B 1 101 ? 1.062 -1.436 -6.227 1 97.69 101 VAL B N 1
ATOM 1660 C CA . VAL B 1 101 ? 2.252 -2.23 -5.938 1 97.69 101 VAL B CA 1
ATOM 1661 C C . VAL B 1 101 ? 3.449 -1.662 -6.691 1 97.69 101 VAL B C 1
ATOM 1663 O O . VAL B 1 101 ? 4.543 -1.541 -6.137 1 97.69 101 VAL B O 1
ATOM 1666 N N . VAL B 1 102 ? 3.229 -1.289 -7.879 1 95.75 102 VAL B N 1
ATOM 1667 C CA . VAL B 1 102 ? 4.309 -0.746 -8.695 1 95.75 102 VAL B CA 1
ATOM 1668 C C . VAL B 1 102 ? 4.812 0.56 -8.086 1 95.75 102 VAL B C 1
ATOM 1670 O O . VAL B 1 102 ? 6.02 0.789 -8.008 1 95.75 102 VAL B O 1
ATOM 1673 N N . GLU B 1 103 ? 3.922 1.393 -7.613 1 96.44 103 GLU B N 1
ATOM 1674 C CA . GLU B 1 103 ? 4.316 2.637 -6.961 1 96.44 103 GLU B CA 1
ATOM 1675 C C . GLU B 1 103 ? 5.109 2.361 -5.684 1 96.44 103 GLU B C 1
ATOM 1677 O O . GLU B 1 103 ? 6.09 3.053 -5.395 1 96.44 103 GLU B O 1
ATOM 1682 N N . ALA B 1 104 ? 4.672 1.383 -4.961 1 97.81 104 ALA B N 1
ATOM 1683 C CA . ALA B 1 104 ? 5.344 1.053 -3.705 1 97.81 104 ALA B CA 1
ATOM 1684 C C . ALA B 1 104 ? 6.777 0.593 -3.955 1 97.81 104 ALA B C 1
ATOM 1686 O O . ALA B 1 104 ? 7.699 1.007 -3.25 1 97.81 104 ALA B O 1
ATOM 1687 N N . ILE B 1 105 ? 6.906 -0.193 -4.977 1 96.88 105 ILE B N 1
ATOM 1688 C CA . ILE B 1 105 ? 8.234 -0.714 -5.285 1 96.88 105 ILE B CA 1
ATOM 1689 C C . ILE B 1 105 ? 9.109 0.4 -5.859 1 96.88 105 ILE B C 1
ATOM 1691 O O . ILE B 1 105 ? 10.305 0.473 -5.566 1 96.88 105 ILE B O 1
ATOM 1695 N N . SER B 1 106 ? 8.57 1.247 -6.664 1 95.31 106 SER B N 1
ATOM 1696 C CA . SER B 1 106 ? 9.305 2.398 -7.18 1 95.31 106 SER B CA 1
ATOM 1697 C C . SER B 1 106 ? 9.781 3.299 -6.047 1 95.31 106 SER B C 1
ATOM 1699 O O . SER B 1 106 ? 10.922 3.766 -6.059 1 95.31 106 SER B O 1
ATOM 1701 N N . ARG B 1 107 ? 8.969 3.486 -5.098 1 96.06 107 ARG B N 1
ATOM 1702 C CA . ARG B 1 107 ? 9.344 4.289 -3.938 1 96.06 107 ARG B CA 1
ATOM 1703 C C . ARG B 1 107 ? 10.5 3.656 -3.182 1 96.06 107 ARG B C 1
ATOM 1705 O O . ARG B 1 107 ? 11.445 4.348 -2.789 1 96.06 107 ARG B O 1
ATOM 1712 N N . ALA B 1 108 ? 10.32 2.4 -2.965 1 96.69 108 ALA B N 1
ATOM 1713 C CA . ALA B 1 108 ? 11.352 1.657 -2.244 1 96.69 108 ALA B CA 1
ATOM 1714 C C . ALA B 1 108 ? 12.695 1.735 -2.969 1 96.69 108 ALA B C 1
ATOM 1716 O O . ALA B 1 108 ? 13.742 1.8 -2.33 1 96.69 108 ALA B O 1
ATOM 1717 N N . ASP B 1 109 ? 12.594 1.683 -4.273 1 94.44 109 ASP B N 1
ATOM 1718 C CA . ASP B 1 109 ? 13.812 1.812 -5.066 1 94.44 109 ASP B CA 1
ATOM 1719 C C . ASP B 1 109 ? 14.508 3.146 -4.797 1 94.44 109 ASP B C 1
ATOM 1721 O O . ASP B 1 109 ? 15.727 3.195 -4.613 1 94.44 109 ASP B O 1
ATOM 1725 N N . HIS B 1 110 ? 13.711 4.234 -4.711 1 92.5 110 HIS B N 1
ATOM 1726 C CA . HIS B 1 110 ? 14.258 5.543 -4.379 1 92.5 110 HIS B CA 1
ATOM 1727 C C . HIS B 1 110 ? 14.867 5.551 -2.98 1 92.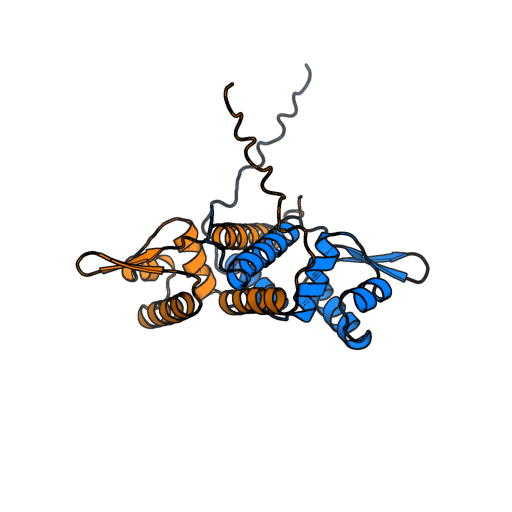5 110 HIS B C 1
ATOM 1729 O O . HIS B 1 110 ? 15.945 6.098 -2.77 1 92.5 110 HIS B O 1
ATOM 1735 N N . GLN B 1 111 ? 14.211 4.957 -2.133 1 92.38 111 GLN B N 1
ATOM 1736 C CA . GLN B 1 111 ? 14.656 4.926 -0.743 1 92.38 111 GLN B CA 1
ATOM 1737 C C . GLN B 1 111 ? 15.984 4.184 -0.607 1 92.38 111 GLN B C 1
ATOM 1739 O O . GLN B 1 111 ? 16.891 4.645 0.092 1 92.38 111 GLN B O 1
ATOM 1744 N N . VAL B 1 112 ? 16.094 3.104 -1.269 1 93 112 VAL B N 1
ATOM 1745 C CA . VAL B 1 112 ? 17.281 2.256 -1.16 1 93 112 VAL B CA 1
ATOM 1746 C C . VAL B 1 112 ? 18.438 2.896 -1.911 1 93 112 VAL B C 1
ATOM 1748 O O . VAL B 1 112 ? 19.578 2.865 -1.444 1 93 112 VAL B O 1
ATOM 1751 N N . SER B 1 113 ? 18.172 3.502 -3.064 1 91.56 113 SER B N 1
ATOM 1752 C CA . SER B 1 113 ? 19.219 4.09 -3.883 1 91.56 113 SER B CA 1
ATOM 1753 C C . SER B 1 113 ? 19.594 5.48 -3.385 1 91.56 113 SER B C 1
ATOM 1755 O O . SER B 1 113 ? 20.656 6.012 -3.742 1 91.56 113 SER B O 1
ATOM 1757 N N . GLY B 1 114 ? 18.75 6.09 -2.648 1 89.38 114 GLY B N 1
ATOM 1758 C CA . GLY B 1 114 ? 19 7.438 -2.158 1 89.38 114 GLY B CA 1
ATOM 1759 C C . GLY B 1 114 ? 18.656 8.516 -3.174 1 89.38 114 GLY B C 1
ATOM 1760 O O . GLY B 1 114 ? 19.094 9.656 -3.039 1 89.38 114 GLY B O 1
ATOM 1761 N N . GLU B 1 115 ? 17.969 8.133 -4.211 1 86.62 115 GLU B N 1
ATOM 1762 C CA . GLU B 1 115 ? 17.531 9.109 -5.203 1 86.62 115 GLU B CA 1
ATOM 1763 C C . GLU B 1 115 ? 16.453 10.023 -4.629 1 86.62 115 GLU B C 1
ATOM 1765 O O . GLU B 1 115 ? 15.617 9.586 -3.83 1 86.62 115 GLU B O 1
ATOM 1770 N N . PRO B 1 116 ? 16.484 11.289 -5.051 1 84.31 116 PRO B N 1
ATOM 1771 C CA . PRO B 1 116 ? 15.469 12.195 -4.531 1 84.31 116 PRO B CA 1
ATOM 1772 C C . PRO B 1 116 ? 14.055 11.797 -4.953 1 84.31 116 PRO B C 1
ATOM 1774 O O . PRO B 1 116 ? 13.867 11.188 -6.008 1 84.31 116 PRO B O 1
ATOM 1777 N N . TRP B 1 117 ? 13.164 12.188 -4.055 1 81.94 117 TRP B N 1
ATOM 1778 C CA . TRP B 1 117 ? 11.766 11.984 -4.398 1 81.94 117 TRP B CA 1
ATOM 1779 C C . TRP B 1 117 ? 11.352 12.875 -5.562 1 81.94 117 TRP B C 1
ATOM 1781 O O . TRP B 1 117 ? 11.883 13.977 -5.727 1 81.94 117 TRP B O 1
ATOM 1791 N N . HIS B 1 118 ? 10.453 12.305 -6.41 1 80.69 118 HIS B N 1
ATOM 1792 C CA . HIS B 1 118 ? 9.93 13.117 -7.504 1 80.69 118 HIS B CA 1
ATOM 1793 C C . HIS B 1 118 ? 8.414 12.977 -7.617 1 80.69 118 HIS B C 1
ATOM 1795 O O . HIS B 1 118 ? 7.812 12.109 -6.969 1 80.69 118 HIS B O 1
ATOM 1801 N N . ASP B 1 119 ? 7.73 13.891 -8.406 1 76.06 119 ASP B N 1
ATOM 1802 C CA . ASP B 1 119 ? 6.277 13.938 -8.547 1 76.06 119 ASP B CA 1
ATOM 1803 C C . ASP B 1 119 ? 5.789 12.859 -9.516 1 76.06 119 ASP B C 1
ATOM 1805 O O . ASP B 1 119 ? 6.48 12.516 -10.477 1 76.06 119 ASP B O 1
#

Solvent-accessible surface area (backbone atoms only — not comparable to full-atom values): 13181 Å² total; per-residue (Å²): 135,80,77,71,73,68,74,70,73,77,68,82,64,69,80,54,82,75,51,73,66,27,34,47,50,29,7,50,53,23,46,61,36,33,38,42,66,48,34,46,54,53,54,53,31,64,75,39,68,46,33,65,67,58,48,24,66,73,68,72,50,55,58,70,59,48,51,51,47,50,48,53,36,38,75,70,63,65,34,46,72,45,80,53,92,96,38,53,36,33,35,52,78,42,30,37,58,41,51,25,50,52,27,38,46,43,42,16,47,30,64,73,72,65,49,80,76,51,122,134,81,76,72,73,69,74,69,72,74,66,77,72,69,77,55,82,73,50,72,66,28,34,46,50,28,9,49,54,22,46,62,36,32,36,43,65,48,34,47,53,52,53,53,31,63,76,39,67,46,32,63,68,60,48,24,65,72,68,71,49,57,58,71,59,47,51,51,46,50,50,52,37,38,75,70,64,64,36,46,74,45,78,52,90,97,40,54,36,33,36,52,76,42,30,38,58,40,52,24,51,51,28,38,45,44,42,18,46,29,65,75,71,63,49,77,74,53,119

Nearest PDB structures (foldseek):
  8qkf-assembly1_A  TM=8.920E-01  e=2.881E-08  Mycolicibacterium smegmatis
  6cdb-assembly1_A  TM=9.147E-01  e=2.376E-07  Staphylococcus aureus
  1r22-assembly1_B  TM=8.847E-01  e=4.503E-07  Synechococcus elongatus PCC 7942 = FACHB-805
  2kko-assembly1_A  TM=7.989E-01  e=4.224E-07  Mycobacterium tuberculosis variant bovis
  4k2e-assembly1_B  TM=9.114E-01  e=1.959E-06  Vibrio cholerae O1 biovar El Tor str. N16961

Secondary structure (DSSP, 8-state):
------------GGGSPP-HHHHHHHHHHHHHTTSHHHHHHHHHHHH--EEHHHHHHHHTS-HHHHHHHHHHHHHTTS-EEEEETTEEEEE---HHHHHHHHHHHHHHHHHHHTPPP--/------------GGGSPP-HHHHHHHHHHHHHTTSHHHHHHHHHHHH--EEHHHHHHHHTS-HHHHHHHHHHHHHTTS-EEEEETTEEEEE---HHHHHHHHHHHHHHHHHHHTPPP--

Sequence (238 aa):
MSERVEAAAASRPHERTPGALELSAAAEVFGLLSDPTRLHLVWLLTRGEADVSALTEACGAARPAVSQHLAKLRLAGLVQSRKDGRRVVYAMPDGHLKRLVVEAISRADHQVSGEPWHDMSERVEAAAASRPHERTPGALELSAAAEVFGLLSDPTRLHLVWLLTRGEADVSALTEACGAARPAVSQHLAKLRLAGLVQSRKDGRRVVYAMPDGHLKRLVVEAISRADHQVSGEPWHD

Organism: Streptomyces venezuelae (strain ATCC 10712 / CBS 650.69 / DSM 40230 / JCM 4526 / NBRC 13096 / PD 04745) (NCBI:txid953739)